Protein AF-A0A8H3IN58-F1 (afdb_monomer_lite)

Structure (mmCIF, N/CA/C/O backbone):
data_AF-A0A8H3IN58-F1
#
_entry.id   AF-A0A8H3IN58-F1
#
loop_
_atom_site.group_PDB
_atom_site.id
_atom_site.type_symbol
_atom_site.label_atom_id
_atom_site.label_alt_id
_atom_site.label_comp_id
_atom_site.label_asym_id
_atom_site.label_entity_id
_atom_site.label_seq_id
_atom_site.pdbx_PDB_ins_code
_atom_site.Cartn_x
_atom_site.Cartn_y
_atom_site.Cartn_z
_atom_site.occupancy
_atom_site.B_iso_or_equiv
_atom_site.auth_seq_id
_atom_site.auth_comp_id
_atom_site.auth_asym_id
_atom_site.auth_atom_id
_atom_site.pdbx_PDB_model_num
ATOM 1 N N . MET A 1 1 ? 6.241 21.709 84.128 1.00 36.97 1 MET A N 1
ATOM 2 C CA . MET A 1 1 ? 7.567 21.737 84.778 1.00 36.97 1 MET A CA 1
ATOM 3 C C . MET A 1 1 ? 8.404 20.654 84.131 1.00 36.97 1 MET A C 1
ATOM 5 O O . MET A 1 1 ? 7.946 19.526 84.189 1.00 36.97 1 MET A O 1
ATOM 9 N N . ASN A 1 2 ? 9.566 21.015 83.573 1.00 35.81 2 ASN A N 1
ATOM 10 C CA . ASN A 1 2 ? 10.681 20.138 83.168 1.00 35.81 2 ASN A CA 1
ATOM 11 C C . ASN A 1 2 ? 10.351 19.069 82.083 1.00 35.81 2 ASN A C 1
ATOM 13 O O . ASN A 1 2 ? 9.230 18.593 81.986 1.00 35.81 2 ASN A O 1
ATOM 17 N N . GLY A 1 3 ? 11.266 18.644 81.210 1.00 35.94 3 GLY A N 1
ATOM 18 C CA . GLY A 1 3 ? 12.623 19.128 80.938 1.00 35.94 3 GLY A CA 1
ATOM 19 C C . GLY A 1 3 ? 13.549 17.992 80.476 1.00 35.94 3 GLY A C 1
ATOM 20 O O . GLY A 1 3 ? 13.546 16.957 81.123 1.00 35.94 3 GLY A O 1
ATOM 21 N N . GLN A 1 4 ? 14.305 18.239 79.395 1.00 37.19 4 GLN A N 1
ATOM 22 C CA . GLN A 1 4 ? 15.734 17.915 79.174 1.00 37.19 4 GLN A CA 1
ATOM 23 C C . GLN A 1 4 ? 16.290 16.502 79.487 1.00 37.19 4 GLN A C 1
ATOM 25 O O . GLN A 1 4 ? 16.078 15.982 80.574 1.00 37.19 4 GLN A O 1
ATOM 30 N N . ASP A 1 5 ? 17.133 15.843 78.675 1.00 40.09 5 ASP A N 1
ATOM 31 C CA . ASP A 1 5 ? 17.664 16.019 77.292 1.00 40.09 5 ASP A CA 1
ATOM 32 C C . ASP A 1 5 ? 17.988 14.562 76.766 1.00 40.09 5 ASP A C 1
ATOM 34 O O . ASP A 1 5 ? 17.310 13.643 77.219 1.00 40.09 5 ASP A O 1
ATOM 38 N N . ASN A 1 6 ? 18.920 14.149 75.877 1.00 37.78 6 ASN A N 1
ATOM 39 C CA . ASN A 1 6 ? 20.042 14.765 75.145 1.00 37.78 6 ASN A CA 1
ATOM 40 C C . ASN A 1 6 ? 20.519 13.895 73.929 1.00 37.78 6 ASN A C 1
ATOM 42 O O . ASN A 1 6 ? 19.819 12.995 73.478 1.00 37.78 6 ASN A O 1
ATOM 46 N N . HIS A 1 7 ? 21.717 14.206 73.417 1.00 38.72 7 HIS A N 1
ATOM 47 C CA . HIS A 1 7 ? 22.513 13.655 72.298 1.00 38.72 7 HIS A CA 1
ATOM 48 C C . HIS A 1 7 ? 23.007 12.179 72.451 1.00 38.72 7 HIS A C 1
ATOM 50 O O . HIS A 1 7 ? 22.770 11.569 73.488 1.00 38.72 7 HIS A O 1
ATOM 56 N N . GLN A 1 8 ? 23.699 11.514 71.493 1.00 36.59 8 GLN A N 1
ATOM 57 C CA . GLN A 1 8 ? 24.685 11.975 70.474 1.00 36.59 8 GLN A CA 1
ATOM 58 C C . GLN A 1 8 ? 24.863 10.999 69.270 1.00 36.59 8 GLN A C 1
ATOM 60 O O . GLN A 1 8 ? 24.472 9.839 69.359 1.00 36.59 8 GLN A O 1
ATOM 65 N N . THR A 1 9 ? 25.599 11.457 68.235 1.00 33.22 9 THR A N 1
ATOM 66 C CA . THR A 1 9 ? 26.255 10.750 67.085 1.00 33.22 9 THR A CA 1
ATOM 67 C C . THR A 1 9 ? 25.448 10.605 65.779 1.00 33.22 9 THR A C 1
ATOM 69 O O . THR A 1 9 ? 24.280 10.242 65.828 1.00 33.22 9 THR A O 1
ATOM 72 N N . THR A 1 10 ? 25.987 10.871 64.571 1.00 37.44 10 THR A N 1
ATOM 73 C CA . THR A 1 10 ? 27.203 11.627 64.139 1.00 37.44 10 THR A CA 1
ATOM 74 C C . THR A 1 10 ? 27.065 12.099 62.673 1.00 37.44 10 THR A C 1
ATOM 76 O O . THR A 1 10 ? 26.426 11.414 61.884 1.00 37.44 10 THR A O 1
ATOM 79 N N . ASP A 1 11 ? 27.693 13.245 62.369 1.00 34.62 11 ASP A N 1
ATOM 80 C CA . ASP A 1 11 ? 28.327 13.786 61.130 1.00 34.62 11 ASP A CA 1
ATOM 81 C C . ASP A 1 11 ? 28.151 13.092 59.744 1.00 34.62 11 ASP A C 1
ATOM 83 O O . ASP A 1 11 ? 28.019 11.881 59.641 1.00 34.62 11 ASP A O 1
ATOM 87 N N . GLY A 1 12 ? 28.240 13.779 58.589 1.00 33.91 12 GLY A N 1
ATOM 88 C CA . GLY A 1 12 ? 28.733 15.142 58.300 1.00 33.91 12 GLY A CA 1
ATOM 89 C C . GLY A 1 12 ? 28.442 15.617 56.844 1.00 33.91 12 GLY A C 1
ATOM 90 O O . GLY A 1 12 ? 27.786 14.889 56.100 1.00 33.91 12 GLY A O 1
ATOM 91 N N . PRO A 1 13 ? 28.835 16.850 56.428 1.00 49.25 13 PRO A N 1
ATOM 92 C CA . PRO A 1 13 ? 27.872 17.711 55.712 1.00 49.25 13 PRO A CA 1
ATOM 93 C C . PRO A 1 13 ? 28.255 18.324 54.337 1.00 49.25 13 PRO A C 1
ATOM 95 O O . PRO A 1 13 ? 29.403 18.353 53.902 1.00 49.25 13 PRO A O 1
ATOM 98 N N . TYR A 1 14 ? 27.224 18.920 53.721 1.00 39.16 14 TYR A N 1
ATOM 99 C CA . TYR A 1 14 ? 27.202 19.876 52.594 1.00 39.16 14 TYR A CA 1
ATOM 100 C C . TYR A 1 14 ? 27.639 21.306 53.000 1.00 39.16 14 TYR A C 1
ATOM 102 O O . TYR A 1 14 ? 27.160 21.786 54.022 1.00 39.16 14 TYR A O 1
ATOM 110 N N . TYR A 1 15 ? 28.359 22.042 52.132 1.00 32.69 15 TYR A N 1
ATOM 111 C CA . TYR A 1 15 ? 28.392 23.529 52.034 1.00 32.69 15 TYR A CA 1
ATOM 112 C C . TYR A 1 15 ? 28.701 23.920 50.556 1.00 32.69 15 TYR A C 1
ATOM 114 O O . TYR A 1 15 ? 29.374 23.145 49.883 1.00 32.69 15 TYR A O 1
ATOM 122 N N . ASN A 1 16 ? 28.164 24.959 49.882 1.00 34.16 16 ASN A N 1
ATOM 123 C CA . ASN A 1 16 ? 27.839 26.378 50.188 1.00 34.16 16 ASN A CA 1
ATOM 124 C C . ASN A 1 16 ? 29.074 27.310 50.298 1.00 34.16 16 ASN A C 1
ATOM 126 O O . ASN A 1 16 ? 30.064 26.895 50.882 1.00 34.16 16 ASN A O 1
ATOM 130 N N . VAL A 1 17 ? 29.086 28.593 49.879 1.00 31.00 17 VAL A N 1
ATOM 131 C CA . VAL A 1 17 ? 28.419 29.367 48.786 1.00 31.00 17 VAL A CA 1
ATOM 132 C C . VAL A 1 17 ? 29.099 30.771 48.712 1.00 31.00 17 VAL A C 1
ATOM 134 O O . VAL A 1 17 ? 29.449 31.273 49.767 1.00 31.00 17 VAL A O 1
ATOM 137 N N . ALA A 1 18 ? 29.261 31.383 47.516 1.00 32.94 18 ALA A N 1
ATOM 138 C CA . ALA A 1 18 ? 29.585 32.811 47.182 1.00 32.94 18 ALA A CA 1
ATOM 139 C C . ALA A 1 18 ? 30.633 33.628 48.023 1.00 32.94 18 ALA A C 1
ATOM 141 O O . ALA A 1 18 ? 30.597 33.662 49.243 1.00 32.94 18 ALA A O 1
ATOM 142 N N . THR A 1 19 ? 31.514 34.479 47.461 1.00 31.03 19 THR A N 1
ATOM 143 C CA . THR A 1 19 ? 31.170 35.822 46.911 1.00 31.03 19 THR A CA 1
ATOM 144 C C . THR A 1 19 ? 32.398 36.571 46.318 1.00 31.03 19 THR A C 1
ATOM 146 O O . THR A 1 19 ? 33.507 36.470 46.827 1.00 31.03 19 THR A O 1
ATOM 149 N N . THR A 1 20 ? 32.152 37.363 45.267 1.00 33.56 20 THR A N 1
ATOM 150 C CA . THR A 1 20 ? 32.905 38.460 44.592 1.00 33.56 20 THR A CA 1
ATOM 151 C C . THR A 1 20 ? 33.990 39.265 45.360 1.00 33.56 20 THR A C 1
ATOM 153 O O . THR A 1 20 ? 33.682 39.792 46.424 1.00 33.56 20 THR A O 1
ATOM 156 N N . SER A 1 21 ? 35.172 39.548 44.750 1.00 30.94 21 SER A N 1
ATOM 157 C CA . SER A 1 21 ? 35.607 40.890 44.223 1.00 30.94 21 SER A CA 1
ATOM 158 C C . SER A 1 21 ? 37.142 41.124 44.031 1.00 30.94 21 SER A C 1
ATOM 160 O O . SER A 1 21 ? 37.953 40.505 44.706 1.00 30.94 21 SER A O 1
ATOM 162 N N . GLN A 1 22 ? 37.491 42.124 43.190 1.00 30.95 22 GLN A N 1
ATOM 163 C CA . GLN A 1 22 ? 38.779 42.869 43.022 1.00 30.95 22 GLN A CA 1
ATOM 164 C C . GLN A 1 22 ? 39.992 42.260 42.246 1.00 30.95 22 GLN A C 1
ATOM 166 O O . GLN A 1 22 ? 40.236 41.060 42.232 1.00 30.95 22 GLN A O 1
ATOM 171 N N . GLN A 1 23 ? 40.755 43.155 41.582 1.00 35.00 23 GLN A N 1
ATOM 172 C CA . GLN A 1 23 ? 42.053 42.970 40.876 1.00 35.00 23 GLN A CA 1
ATOM 173 C C . GLN A 1 23 ? 43.112 43.918 41.501 1.00 35.00 23 GLN A C 1
ATOM 175 O O . GLN A 1 23 ? 42.691 44.881 42.151 1.00 35.00 23 GLN A O 1
ATOM 180 N N . PRO A 1 24 ? 44.445 43.743 41.293 1.00 39.62 24 PRO A N 1
ATOM 181 C CA . PRO A 1 24 ? 45.125 44.506 40.211 1.00 39.62 24 PRO A CA 1
ATOM 182 C C . PRO A 1 24 ? 46.456 43.929 39.628 1.00 39.62 24 PRO A C 1
ATOM 184 O O . PRO A 1 24 ? 47.208 43.254 40.320 1.00 39.62 24 PRO A O 1
ATOM 187 N N . GLY A 1 25 ? 46.826 44.359 38.406 1.00 30.25 25 GLY A N 1
ATOM 188 C CA . GLY A 1 25 ? 48.221 44.421 37.891 1.00 30.25 25 GLY A CA 1
ATOM 189 C C . GLY A 1 25 ? 48.919 43.104 37.465 1.00 30.25 25 GLY A C 1
ATOM 190 O O . GLY A 1 25 ? 48.493 42.019 37.834 1.00 30.25 25 GLY A O 1
ATOM 191 N N . ASP A 1 26 ? 50.006 43.111 36.674 1.00 38.31 26 ASP A N 1
ATOM 192 C CA . ASP A 1 26 ? 50.592 44.199 35.864 1.00 38.31 26 ASP A CA 1
ATOM 193 C C . ASP A 1 26 ? 51.328 43.659 34.592 1.00 38.31 26 ASP A C 1
ATOM 195 O O . ASP A 1 26 ? 51.394 42.455 34.349 1.00 38.31 26 ASP A O 1
ATOM 199 N N . LYS A 1 27 ? 51.823 44.563 33.734 1.00 37.03 27 LYS A N 1
ATOM 200 C CA . LYS A 1 27 ? 52.173 44.380 32.309 1.00 37.03 27 LYS A CA 1
ATOM 201 C C . LYS A 1 27 ? 53.460 43.584 32.025 1.00 37.03 27 LYS A C 1
ATOM 203 O O . LYS A 1 27 ? 54.463 43.710 32.725 1.00 37.03 27 LYS A O 1
ATOM 208 N N . ARG A 1 28 ? 53.529 43.018 30.809 1.00 44.12 28 ARG A N 1
ATOM 209 C CA . ARG A 1 28 ? 54.703 43.177 29.919 1.00 44.12 28 ARG A CA 1
ATOM 210 C C . ARG A 1 28 ? 54.252 43.688 28.543 1.00 44.12 28 ARG A C 1
ATOM 212 O O . ARG A 1 28 ? 53.121 43.449 28.138 1.00 44.12 28 ARG A O 1
ATOM 219 N N . ARG A 1 29 ? 55.119 44.462 27.884 1.00 42.75 29 ARG A N 1
ATOM 220 C CA . ARG A 1 29 ? 54.821 45.375 26.762 1.00 42.75 29 ARG A CA 1
ATOM 221 C C . ARG A 1 29 ? 55.860 45.210 25.651 1.00 42.75 29 ARG A C 1
ATOM 223 O O . ARG A 1 29 ? 57.038 45.066 25.980 1.00 42.75 29 ARG A O 1
ATOM 230 N N . ARG A 1 30 ? 55.436 45.335 24.388 1.00 42.44 30 ARG A N 1
ATOM 231 C CA . ARG A 1 30 ? 56.174 46.001 23.294 1.00 42.44 30 ARG A CA 1
ATOM 232 C C . ARG A 1 30 ? 55.261 46.199 22.080 1.00 42.44 30 ARG A C 1
ATOM 234 O O . ARG A 1 30 ? 54.608 45.257 21.649 1.00 42.44 30 ARG A O 1
ATOM 241 N N . GLU A 1 31 ? 55.223 47.427 21.587 1.00 48.28 31 GLU A N 1
ATOM 242 C CA . GLU A 1 31 ? 54.554 47.860 20.359 1.00 48.28 31 GLU A CA 1
ATOM 243 C C . GLU A 1 31 ? 55.473 47.734 19.131 1.00 48.28 31 GLU A C 1
ATOM 245 O O . GLU A 1 31 ? 56.696 47.717 19.287 1.00 48.28 31 GLU A O 1
ATOM 250 N N . ASP A 1 32 ? 54.876 47.728 17.934 1.00 40.69 32 ASP A N 1
ATOM 251 C CA . ASP A 1 32 ? 55.365 48.486 16.768 1.00 40.69 32 ASP A CA 1
ATOM 252 C C . ASP A 1 32 ? 54.182 48.810 15.821 1.00 40.69 32 ASP A C 1
ATOM 254 O O . ASP A 1 32 ? 53.117 48.193 15.935 1.00 40.69 32 ASP A O 1
ATOM 258 N N . ASP A 1 33 ? 54.340 49.801 14.941 1.00 43.12 33 ASP A N 1
ATOM 259 C CA . ASP A 1 33 ? 53.247 50.491 14.229 1.00 43.12 33 ASP A CA 1
ATOM 260 C C . ASP A 1 33 ? 52.906 49.946 12.819 1.00 43.12 33 ASP A C 1
ATOM 262 O O . ASP A 1 33 ? 53.747 49.403 12.102 1.00 43.12 33 ASP A O 1
ATOM 266 N N . GLY A 1 34 ? 51.654 50.146 12.373 1.00 38.66 34 GLY A N 1
ATOM 267 C CA . GLY A 1 34 ? 51.190 49.781 11.023 1.00 38.66 34 GLY A CA 1
ATOM 268 C C . GLY A 1 34 ? 49.742 50.227 10.721 1.00 38.66 34 GLY A C 1
ATOM 269 O O . GLY A 1 34 ? 48.898 50.179 11.616 1.00 38.66 34 GLY A O 1
ATOM 270 N N . PRO A 1 35 ? 49.421 50.692 9.493 1.00 45.62 35 PRO A N 1
ATOM 271 C CA . PRO A 1 35 ? 48.209 51.480 9.233 1.00 45.62 35 PRO A CA 1
ATOM 272 C C . PRO A 1 35 ? 46.895 50.669 9.143 1.00 45.62 35 PRO A C 1
ATOM 274 O O . PRO A 1 35 ? 46.908 49.484 8.802 1.00 45.62 35 PRO A O 1
ATOM 277 N N . PRO A 1 36 ? 45.734 51.309 9.399 1.00 55.34 36 PRO A N 1
ATOM 278 C CA . PRO A 1 36 ? 44.436 50.637 9.457 1.00 55.34 36 PRO A CA 1
ATOM 279 C C . PRO A 1 36 ? 43.781 50.490 8.076 1.00 55.34 36 PRO A C 1
ATOM 281 O O . PRO A 1 36 ? 43.620 51.480 7.363 1.00 55.34 36 PRO A O 1
ATOM 284 N N . GLU A 1 37 ? 43.273 49.299 7.730 1.00 40.91 37 GLU A N 1
ATOM 285 C CA . GLU A 1 37 ? 42.386 49.179 6.566 1.00 40.91 37 GLU A CA 1
ATOM 286 C C . GLU A 1 37 ? 41.255 48.142 6.685 1.00 40.91 37 GLU A C 1
ATOM 288 O O . GLU A 1 37 ? 41.455 46.946 6.901 1.00 40.91 37 GLU A O 1
ATOM 293 N N . SER A 1 38 ? 40.050 48.613 6.354 1.00 43.72 38 SER A N 1
ATOM 294 C CA . SER A 1 38 ? 38.849 47.848 6.003 1.00 43.72 38 SER A CA 1
ATOM 295 C C . SER A 1 38 ? 38.146 47.060 7.123 1.00 43.72 38 SER A C 1
ATOM 297 O O . SER A 1 38 ? 38.373 45.870 7.341 1.00 43.72 38 SER A O 1
ATOM 299 N N . ASP A 1 39 ? 37.116 47.701 7.684 1.00 51.19 39 ASP A N 1
ATOM 300 C CA . ASP A 1 39 ? 35.936 47.051 8.267 1.00 51.19 39 ASP A CA 1
ATOM 301 C C . ASP A 1 39 ? 35.252 46.140 7.228 1.00 51.19 39 ASP A C 1
ATOM 303 O O . ASP A 1 39 ? 34.262 46.486 6.570 1.00 51.19 39 ASP A O 1
ATOM 307 N N . LYS A 1 40 ? 35.784 44.929 7.051 1.00 48.72 40 LYS A N 1
ATOM 308 C CA . LYS A 1 40 ? 35.188 43.876 6.221 1.00 48.72 40 LYS A CA 1
ATOM 309 C C . LYS A 1 40 ? 34.026 43.233 6.982 1.00 48.72 40 LYS A C 1
ATOM 311 O O . LYS A 1 40 ? 34.074 42.055 7.334 1.00 48.72 40 LYS A O 1
ATOM 316 N N . LYS A 1 41 ? 32.976 44.049 7.200 1.00 48.34 41 LYS A N 1
ATOM 317 C CA . LYS A 1 41 ? 31.647 43.709 7.748 1.00 48.34 41 LYS A CA 1
ATOM 318 C C . LYS A 1 41 ? 31.325 42.249 7.464 1.00 48.34 41 LYS A C 1
ATOM 320 O O . LYS A 1 41 ? 31.256 41.887 6.289 1.00 48.34 41 LYS A O 1
ATOM 325 N N . THR A 1 42 ? 31.126 41.442 8.509 1.00 55.91 42 THR A N 1
ATOM 326 C CA . THR A 1 42 ? 31.005 39.976 8.434 1.00 55.91 42 THR A CA 1
ATOM 327 C C . THR A 1 42 ? 29.951 39.557 7.409 1.00 55.91 42 THR A C 1
ATOM 329 O O . THR A 1 42 ? 28.752 39.497 7.689 1.00 55.91 42 THR A O 1
ATOM 332 N N . LYS A 1 43 ? 30.402 39.315 6.175 1.00 55.28 43 LYS A N 1
ATOM 333 C CA . LYS A 1 43 ? 29.537 39.231 4.997 1.00 55.28 43 LYS A CA 1
ATOM 334 C C . LYS A 1 43 ? 28.896 37.849 4.979 1.00 55.28 43 LYS A C 1
ATOM 336 O O . LYS A 1 43 ? 29.459 36.926 4.397 1.00 55.28 43 LYS A O 1
ATOM 341 N N . ARG A 1 44 ? 27.766 37.738 5.701 1.00 61.00 44 ARG A N 1
ATOM 342 C CA . ARG A 1 44 ? 26.953 36.535 5.975 1.00 61.00 44 ARG A CA 1
ATOM 343 C C . ARG A 1 44 ? 27.224 35.446 4.938 1.00 61.00 44 ARG A C 1
ATOM 345 O O . ARG A 1 44 ? 26.849 35.640 3.783 1.00 61.00 44 ARG A O 1
ATOM 352 N N . ASN A 1 45 ? 27.906 34.367 5.354 1.00 62.75 45 ASN A N 1
ATOM 353 C CA . ASN A 1 45 ? 28.488 33.373 4.443 1.00 62.75 45 ASN A CA 1
ATOM 354 C C . ASN A 1 45 ? 27.555 33.070 3.270 1.00 62.75 45 ASN A C 1
ATOM 356 O O . ASN A 1 45 ? 26.405 32.679 3.484 1.00 62.75 45 ASN A O 1
ATOM 360 N N . ARG A 1 46 ? 28.078 33.257 2.050 1.00 71.19 46 ARG A N 1
ATOM 361 C CA . ARG A 1 46 ? 27.368 33.003 0.792 1.00 71.19 46 ARG A CA 1
ATOM 362 C C . ARG A 1 46 ? 26.662 31.651 0.893 1.00 71.19 46 ARG A C 1
ATOM 364 O O . ARG A 1 46 ? 27.323 30.641 1.127 1.00 71.19 46 ARG A O 1
ATOM 371 N N . TYR A 1 47 ? 25.338 31.647 0.744 1.00 72.56 47 TYR A N 1
ATOM 372 C CA . TYR A 1 47 ? 24.561 30.411 0.762 1.00 72.56 47 TYR A CA 1
ATOM 373 C C . TYR A 1 47 ? 25.081 29.477 -0.333 1.00 72.56 47 TYR A C 1
ATOM 375 O O . TYR A 1 47 ? 25.245 29.884 -1.483 1.00 72.56 47 TYR A O 1
ATOM 383 N N . ILE A 1 48 ? 25.376 28.239 0.053 1.00 77.75 48 ILE A N 1
ATOM 384 C CA . ILE A 1 48 ? 25.879 27.199 -0.842 1.00 77.75 48 ILE A CA 1
ATOM 385 C C . ILE A 1 48 ? 24.701 26.363 -1.340 1.00 77.75 48 ILE A C 1
ATOM 387 O O . ILE A 1 48 ? 23.815 26.013 -0.562 1.00 77.75 48 ILE A O 1
ATOM 391 N N . SER A 1 49 ? 24.683 26.039 -2.630 1.00 78.50 49 SER A N 1
ATOM 392 C CA . SER A 1 49 ? 23.640 25.201 -3.233 1.00 78.50 49 SER A CA 1
ATOM 393 C C . SER A 1 49 ? 23.851 23.706 -2.970 1.00 78.50 49 SER A C 1
ATOM 395 O O . SER A 1 49 ? 22.888 22.944 -2.965 1.00 78.50 49 SER A O 1
ATOM 397 N N . ILE A 1 50 ? 25.099 23.276 -2.747 1.00 86.19 50 ILE A N 1
ATOM 398 C CA . ILE A 1 50 ? 25.485 21.867 -2.598 1.00 86.19 50 ILE A CA 1
ATOM 399 C C . ILE A 1 50 ? 26.475 21.724 -1.432 1.00 86.19 50 ILE A C 1
ATOM 401 O O . ILE A 1 50 ? 27.462 22.451 -1.347 1.00 86.19 50 ILE A O 1
ATOM 405 N N . ALA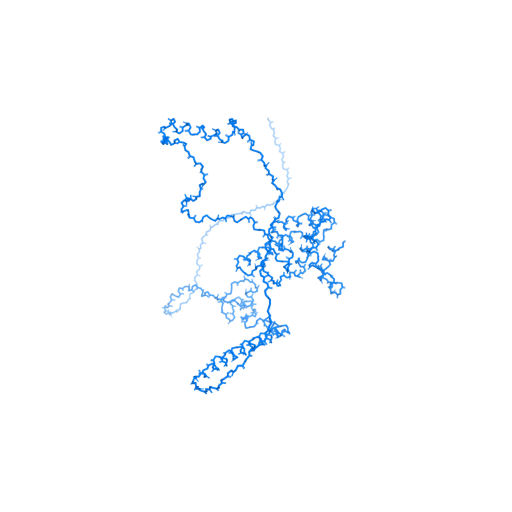 A 1 51 ? 26.217 20.765 -0.540 1.00 91.12 51 ALA A N 1
ATOM 406 C CA . ALA A 1 51 ? 27.139 20.337 0.514 1.00 91.12 51 ALA A CA 1
ATOM 407 C C . ALA A 1 51 ? 27.991 19.143 0.050 1.00 91.12 51 ALA A C 1
ATOM 409 O O . ALA A 1 51 ? 27.509 18.315 -0.726 1.00 91.12 51 ALA A O 1
ATOM 410 N N . CYS A 1 52 ? 29.220 19.010 0.565 1.00 91.50 52 CYS A N 1
ATOM 411 C CA . CYS A 1 52 ? 30.061 17.839 0.296 1.00 91.50 52 CYS A CA 1
ATOM 412 C C . CYS A 1 52 ? 29.415 16.544 0.811 1.00 91.50 52 CYS A C 1
ATOM 414 O O . CYS A 1 52 ? 28.574 16.570 1.717 1.00 91.50 52 CYS A O 1
ATOM 416 N N . ASN A 1 53 ? 29.839 15.408 0.255 1.00 91.56 53 ASN A N 1
ATOM 417 C CA . ASN A 1 53 ? 29.256 14.089 0.488 1.00 91.56 53 ASN A CA 1
ATOM 418 C C . ASN A 1 53 ? 29.128 13.768 1.984 1.00 91.56 53 ASN A C 1
ATOM 420 O O . ASN A 1 53 ? 28.057 13.365 2.431 1.00 91.56 53 ASN A O 1
ATOM 424 N N . GLU A 1 54 ? 30.170 14.018 2.779 1.00 91.50 54 GLU A N 1
ATOM 425 C CA . GLU A 1 54 ? 30.175 13.669 4.204 1.00 91.50 54 GLU A CA 1
ATOM 426 C C . GLU A 1 54 ? 29.345 14.637 5.074 1.00 91.50 54 GLU A C 1
ATOM 428 O O . GLU A 1 54 ? 28.665 14.212 6.012 1.00 91.50 54 GLU A O 1
ATOM 433 N N . CYS A 1 55 ? 29.295 15.932 4.738 1.00 92.00 55 CYS A N 1
ATOM 434 C CA . CYS A 1 55 ? 28.378 16.872 5.398 1.00 92.00 55 CYS A CA 1
ATOM 435 C C . CYS A 1 55 ? 26.910 16.591 5.035 1.00 92.00 55 CYS A C 1
ATOM 437 O O . CYS A 1 55 ? 26.040 16.673 5.905 1.00 92.00 55 CYS A O 1
ATOM 439 N N . LYS A 1 56 ? 26.643 16.197 3.782 1.00 90.75 56 LYS A N 1
ATOM 440 C CA . LYS A 1 56 ? 25.330 15.743 3.305 1.00 90.75 56 LYS A CA 1
ATOM 441 C C . LYS A 1 56 ? 24.904 14.457 4.025 1.00 90.75 56 LYS A C 1
ATOM 443 O O . LYS A 1 56 ? 23.805 14.411 4.571 1.00 90.75 56 LYS A O 1
ATOM 448 N N . ARG A 1 57 ? 25.793 13.457 4.113 1.00 90.50 57 ARG A N 1
ATOM 449 C CA . ARG A 1 57 ? 25.558 12.173 4.801 1.00 90.50 57 ARG A CA 1
ATOM 450 C C . ARG A 1 57 ? 25.244 12.359 6.284 1.00 90.50 57 ARG A C 1
ATOM 452 O O . ARG A 1 57 ? 24.311 11.741 6.785 1.00 90.50 57 ARG A O 1
ATOM 459 N N . ARG A 1 58 ? 25.971 13.245 6.976 1.00 89.56 58 ARG A N 1
ATOM 460 C CA . ARG A 1 58 ? 25.730 13.554 8.399 1.00 89.56 58 ARG A CA 1
ATOM 461 C C . ARG A 1 58 ? 24.677 14.652 8.648 1.00 89.56 58 ARG A C 1
ATOM 463 O O . ARG A 1 58 ? 24.520 15.043 9.797 1.00 89.56 58 ARG A O 1
ATOM 470 N N . LYS A 1 59 ? 23.963 15.143 7.621 1.00 91.00 59 LYS A N 1
ATOM 471 C CA . LYS A 1 59 ? 22.897 16.173 7.708 1.00 91.00 59 LYS A CA 1
ATOM 472 C C . LYS A 1 59 ? 23.296 17.463 8.459 1.00 91.00 59 LYS A C 1
ATOM 474 O O . LYS A 1 59 ? 22.524 17.990 9.254 1.00 91.00 59 LYS A O 1
ATOM 479 N N . ILE A 1 60 ? 24.494 17.996 8.201 1.00 89.50 60 ILE A N 1
ATOM 480 C CA . ILE A 1 60 ? 25.017 19.209 8.867 1.00 89.50 60 ILE A CA 1
ATOM 481 C C . ILE A 1 60 ? 25.413 20.322 7.889 1.00 89.50 60 ILE A C 1
ATOM 483 O O . ILE A 1 60 ? 25.663 20.088 6.706 1.00 89.50 60 ILE A O 1
ATOM 487 N N . LYS A 1 61 ? 25.525 21.554 8.409 1.00 89.56 61 LYS A N 1
ATOM 488 C CA . LYS A 1 61 ? 25.958 22.738 7.653 1.00 89.56 61 LYS A CA 1
ATOM 489 C C . LYS A 1 61 ? 27.379 22.562 7.100 1.00 89.56 61 LYS A C 1
ATOM 491 O O . LYS A 1 61 ? 28.357 22.626 7.840 1.00 89.56 61 LYS A O 1
ATOM 496 N N . CYS A 1 62 ? 27.481 22.410 5.784 1.00 91.81 62 CYS A N 1
ATOM 497 C CA . CYS A 1 62 ? 28.724 22.588 5.039 1.00 91.81 62 CYS A CA 1
ATOM 498 C C . CYS A 1 62 ? 28.978 24.088 4.779 1.00 91.81 62 CYS A C 1
ATOM 500 O O . CYS A 1 62 ? 28.044 24.892 4.809 1.00 91.81 62 CYS A O 1
ATOM 502 N N . ASN A 1 63 ? 30.230 24.471 4.518 1.00 89.62 63 ASN A N 1
ATOM 503 C CA . ASN A 1 63 ? 30.635 25.853 4.233 1.00 89.62 63 ASN A CA 1
ATOM 504 C C . ASN A 1 63 ? 31.107 26.091 2.780 1.00 89.62 63 ASN A C 1
ATOM 506 O O . ASN A 1 63 ? 31.506 27.206 2.462 1.00 89.62 63 ASN A O 1
ATOM 510 N N . GLY A 1 64 ? 31.077 25.075 1.908 1.00 86.38 64 GLY A N 1
ATOM 511 C CA . GLY A 1 64 ? 31.333 25.207 0.462 1.00 86.38 64 GLY A CA 1
ATOM 512 C C . GLY A 1 64 ? 32.797 25.318 0.032 1.00 86.38 64 GLY A C 1
ATOM 513 O O . GLY A 1 64 ? 33.076 25.293 -1.160 1.00 86.38 64 GLY A O 1
ATOM 514 N N . GLN A 1 65 ? 33.734 25.435 0.973 1.00 87.19 65 GLN A N 1
ATOM 515 C CA . GLN A 1 65 ? 35.169 25.349 0.683 1.00 87.19 65 GLN A CA 1
ATOM 516 C C . GLN A 1 65 ? 35.579 23.899 0.392 1.00 87.19 65 GLN A C 1
ATOM 518 O O . GLN A 1 65 ? 34.867 22.965 0.777 1.00 87.19 65 GLN A O 1
ATOM 523 N N . ASN A 1 66 ? 36.728 23.710 -0.261 1.00 85.56 66 ASN A N 1
ATOM 524 C CA . ASN A 1 66 ? 37.296 22.392 -0.524 1.00 85.56 66 ASN A CA 1
ATOM 525 C C . ASN A 1 66 ? 38.783 22.344 -0.102 1.00 85.56 66 ASN A C 1
ATOM 527 O O . ASN A 1 66 ? 39.588 23.017 -0.743 1.00 85.56 66 ASN A O 1
ATOM 531 N N . PRO A 1 67 ? 39.156 21.593 0.956 1.00 89.56 67 PRO A N 1
ATOM 532 C CA . PRO A 1 67 ? 38.264 20.882 1.872 1.00 89.56 67 PRO A CA 1
ATOM 533 C C . PRO A 1 67 ? 37.331 21.838 2.636 1.00 89.56 67 PRO A C 1
ATOM 535 O O . PRO A 1 67 ? 37.649 22.997 2.897 1.00 89.56 67 PRO A O 1
ATOM 538 N N . CYS A 1 68 ? 36.149 21.347 2.998 1.00 92.81 68 CYS A N 1
ATOM 539 C CA . CYS A 1 68 ? 35.198 22.073 3.836 1.00 92.81 68 CYS A CA 1
ATOM 540 C C . CYS A 1 68 ? 35.752 22.154 5.268 1.00 92.81 68 CYS A C 1
ATOM 542 O O . CYS A 1 68 ? 36.375 21.206 5.739 1.00 92.81 68 CYS A O 1
ATOM 544 N N . GLN A 1 69 ? 35.496 23.253 5.983 1.00 90.19 69 GLN A N 1
ATOM 545 C CA . GLN A 1 69 ? 36.132 23.567 7.272 1.00 90.19 69 GLN A CA 1
ATOM 546 C C . GLN A 1 69 ? 35.997 22.437 8.307 1.00 90.19 69 GLN A C 1
ATOM 548 O O . GLN A 1 69 ? 36.950 22.130 9.013 1.00 90.19 69 GLN A O 1
ATOM 553 N N . ARG A 1 70 ? 34.845 21.753 8.369 1.00 91.62 70 ARG A N 1
ATOM 554 C CA . ARG A 1 70 ? 34.686 20.583 9.248 1.00 91.62 70 ARG A CA 1
ATOM 555 C C . ARG A 1 70 ? 35.487 19.375 8.764 1.00 91.62 70 ARG A C 1
ATOM 557 O O . ARG A 1 70 ? 36.072 18.687 9.587 1.00 91.62 70 ARG A O 1
ATOM 564 N N . CYS A 1 71 ? 35.486 19.094 7.463 1.00 92.81 71 CYS A N 1
ATOM 565 C CA . CYS A 1 71 ? 36.240 17.971 6.911 1.00 92.81 71 CYS A CA 1
ATOM 566 C C . CYS A 1 71 ? 37.750 18.184 7.084 1.00 92.81 71 CYS A C 1
ATOM 568 O O . CYS A 1 71 ? 38.426 17.253 7.494 1.00 92.81 71 CYS A O 1
ATOM 570 N N . GLY A 1 72 ? 38.250 19.412 6.901 1.00 92.75 72 GLY A N 1
ATOM 571 C CA . GLY A 1 72 ? 39.625 19.783 7.243 1.00 92.75 72 GLY A CA 1
ATOM 572 C C . GLY A 1 72 ? 39.933 19.576 8.730 1.00 92.75 72 GLY A C 1
ATOM 573 O O . GLY A 1 72 ? 40.847 18.833 9.062 1.00 92.75 72 GLY A O 1
ATOM 574 N N . ASN A 1 73 ? 39.124 20.148 9.631 1.00 91.62 73 ASN A N 1
ATOM 575 C CA . ASN A 1 73 ? 39.346 20.041 11.081 1.00 91.62 73 ASN A CA 1
ATOM 576 C C . ASN A 1 73 ? 39.254 18.606 11.640 1.00 91.62 73 ASN A C 1
ATOM 578 O O . ASN A 1 73 ? 39.795 18.348 12.710 1.00 91.62 73 ASN A O 1
ATOM 582 N N . LEU A 1 74 ? 38.531 17.697 10.976 1.00 90.56 74 LEU A N 1
ATOM 583 C CA . LEU A 1 74 ? 38.394 16.287 11.376 1.00 90.56 74 LEU A CA 1
ATOM 584 C C . LEU A 1 74 ? 39.232 15.336 10.493 1.00 90.56 74 LEU A C 1
ATOM 586 O O . LEU A 1 74 ? 39.077 14.122 10.609 1.00 90.56 74 LEU A O 1
ATOM 590 N N . SER A 1 75 ? 40.076 15.863 9.597 1.00 88.31 75 SER A N 1
ATOM 591 C CA . SER A 1 75 ? 40.873 15.092 8.625 1.00 88.31 75 SER A CA 1
ATOM 592 C C . SER A 1 75 ? 40.054 14.087 7.790 1.00 88.31 75 SER A C 1
ATOM 594 O O . SER A 1 75 ? 40.521 12.996 7.469 1.00 88.31 75 SER A O 1
ATOM 596 N N . LEU A 1 76 ? 38.812 14.445 7.448 1.00 88.94 76 LEU A N 1
ATOM 597 C CA . LEU A 1 76 ? 37.885 13.620 6.667 1.00 88.94 76 LEU A CA 1
ATOM 598 C C . LEU A 1 76 ? 37.967 13.945 5.174 1.00 88.94 76 LEU A C 1
ATOM 600 O O . LEU A 1 76 ? 38.076 15.108 4.780 1.00 88.94 76 LEU A O 1
ATOM 604 N N . GLU A 1 77 ? 37.800 12.919 4.343 1.00 89.50 77 GLU A N 1
ATOM 605 C CA . GLU A 1 77 ? 37.770 13.050 2.888 1.00 89.50 77 GLU A CA 1
ATOM 606 C C . GLU A 1 77 ? 36.631 13.985 2.435 1.00 89.50 77 GLU A C 1
ATOM 608 O O . GLU A 1 77 ? 35.443 13.736 2.663 1.00 89.50 77 GLU A O 1
ATOM 613 N N . CYS A 1 78 ? 36.991 15.107 1.807 1.00 90.69 78 CYS A N 1
ATOM 614 C CA . CYS A 1 78 ? 36.042 16.144 1.417 1.00 90.69 78 CYS A CA 1
ATOM 615 C C . CYS A 1 78 ? 35.742 16.106 -0.084 1.00 90.69 78 CYS A C 1
ATOM 617 O O . CYS A 1 78 ? 36.176 16.974 -0.836 1.00 90.69 78 CYS A O 1
ATOM 619 N N . VAL A 1 79 ? 34.961 15.122 -0.524 1.00 89.25 79 VAL A N 1
ATOM 620 C CA . VAL A 1 79 ? 34.491 15.064 -1.916 1.00 89.25 79 VAL A CA 1
ATOM 621 C C . VAL A 1 79 ? 33.126 15.741 -2.051 1.00 89.25 79 VAL A C 1
ATOM 623 O O . VAL A 1 79 ? 32.192 15.448 -1.303 1.00 89.25 79 VAL A O 1
ATOM 626 N N . TYR A 1 80 ? 32.992 16.626 -3.036 1.00 86.25 80 TYR A N 1
ATOM 627 C CA . TYR A 1 80 ? 31.707 17.023 -3.617 1.00 86.25 80 TYR A CA 1
ATOM 628 C C . TYR A 1 80 ? 31.563 16.203 -4.904 1.00 86.25 80 TYR A C 1
ATOM 630 O O . TYR A 1 80 ? 32.348 16.402 -5.826 1.00 86.25 80 TYR A O 1
ATOM 638 N N . ALA A 1 81 ? 30.655 15.224 -4.939 1.00 71.81 81 ALA A N 1
ATOM 639 C CA . ALA A 1 81 ? 30.659 14.193 -5.984 1.00 71.81 81 ALA A CA 1
ATOM 640 C C . ALA A 1 81 ? 30.473 14.738 -7.418 1.00 71.81 81 ALA A C 1
ATOM 642 O O . ALA A 1 81 ? 29.392 15.245 -7.728 1.00 71.81 81 ALA A O 1
ATOM 643 N N . PRO A 1 82 ? 31.413 14.479 -8.347 1.00 57.09 82 PRO A N 1
ATOM 644 C CA . PRO A 1 82 ? 31.024 13.886 -9.617 1.00 57.09 82 PRO A CA 1
ATOM 645 C C . PRO A 1 82 ? 30.542 12.446 -9.361 1.00 57.09 82 PRO A C 1
ATOM 647 O O . PRO A 1 82 ? 31.115 11.738 -8.539 1.00 57.09 82 PRO A O 1
ATOM 650 N N . ASN A 1 83 ? 29.513 12.013 -10.090 1.00 53.31 83 ASN A N 1
ATOM 651 C CA . ASN A 1 83 ? 29.027 10.627 -10.179 1.00 53.31 83 ASN A CA 1
ATOM 652 C C . ASN A 1 83 ? 28.578 9.965 -8.856 1.00 53.31 83 ASN A C 1
ATOM 654 O O . ASN A 1 83 ? 29.372 9.456 -8.068 1.00 53.31 83 ASN A O 1
ATOM 658 N N . CYS A 1 84 ? 27.260 9.825 -8.669 1.00 47.47 84 CYS A N 1
ATOM 659 C CA . CYS A 1 84 ? 26.751 8.768 -7.794 1.00 47.47 84 CYS A CA 1
ATOM 660 C C . CYS A 1 84 ? 27.000 7.412 -8.467 1.00 47.47 84 CYS A C 1
ATOM 662 O O . CYS A 1 84 ? 26.582 7.222 -9.609 1.00 47.47 84 CYS A O 1
ATOM 664 N N . ALA A 1 85 ? 27.576 6.438 -7.757 1.00 53.50 85 ALA A N 1
ATOM 665 C CA . ALA A 1 85 ? 27.681 5.063 -8.266 1.00 53.50 85 ALA A CA 1
ATOM 666 C C . ALA A 1 85 ? 26.304 4.477 -8.662 1.00 53.50 85 ALA A C 1
ATOM 668 O O . ALA A 1 85 ? 26.207 3.670 -9.584 1.00 53.50 85 ALA A O 1
ATOM 669 N N . CYS A 1 86 ? 25.227 4.972 -8.038 1.00 49.75 86 CYS A N 1
ATOM 670 C CA . CYS A 1 86 ? 23.845 4.627 -8.358 1.00 49.75 86 CYS A CA 1
ATOM 671 C C . CYS A 1 86 ? 23.397 4.988 -9.789 1.00 49.75 86 CYS A C 1
ATOM 673 O O . CYS A 1 86 ? 22.551 4.293 -10.340 1.00 49.75 86 CYS A O 1
ATOM 675 N N . SER A 1 87 ? 23.944 6.041 -10.412 1.00 51.09 87 SER A N 1
ATOM 676 C CA . SER A 1 87 ? 23.497 6.498 -11.742 1.00 51.09 87 SER A CA 1
ATOM 677 C C . SER A 1 87 ? 24.283 5.906 -12.916 1.00 51.09 87 SER A C 1
ATOM 679 O O . SER A 1 87 ? 23.840 6.038 -14.053 1.00 51.09 87 SER A O 1
ATOM 681 N N . ALA A 1 88 ? 25.432 5.271 -12.659 1.00 55.06 88 ALA A N 1
ATOM 682 C CA . ALA A 1 88 ? 26.161 4.505 -13.672 1.00 55.06 88 ALA A CA 1
ATOM 683 C C . ALA A 1 88 ? 25.553 3.100 -13.812 1.00 55.06 88 ALA A C 1
ATOM 685 O O . ALA A 1 88 ? 25.073 2.745 -14.883 1.00 55.06 88 ALA A O 1
ATOM 686 N N . ALA A 1 89 ? 25.438 2.366 -12.698 1.00 56.50 89 ALA A N 1
ATOM 687 C CA . ALA A 1 89 ? 24.858 1.020 -12.673 1.00 56.50 89 ALA A CA 1
ATOM 688 C C . ALA A 1 89 ? 23.422 0.958 -13.237 1.00 56.50 89 ALA A C 1
ATOM 690 O O . ALA A 1 89 ? 23.057 -0.023 -13.875 1.00 56.50 89 ALA A O 1
ATOM 691 N N . PHE A 1 90 ? 22.624 2.019 -13.064 1.00 57.69 90 PHE A N 1
ATOM 692 C CA . PHE A 1 90 ? 21.285 2.110 -13.655 1.00 57.69 90 PHE A CA 1
ATOM 693 C C . PHE A 1 90 ? 21.292 2.273 -15.187 1.00 57.69 90 PHE A C 1
ATOM 695 O O . PHE A 1 90 ? 20.359 1.830 -15.842 1.00 57.69 90 PHE A O 1
ATOM 702 N N . LYS A 1 91 ? 22.329 2.888 -15.776 1.00 61.38 91 LYS A N 1
ATOM 703 C CA . LYS A 1 91 ? 22.449 3.046 -17.238 1.00 61.38 91 LYS A CA 1
ATOM 704 C C . LYS A 1 91 ? 23.033 1.819 -17.934 1.00 61.38 91 LYS A C 1
ATOM 706 O O . LYS A 1 91 ? 22.734 1.587 -19.101 1.00 61.38 91 LYS A O 1
ATOM 711 N N . ASP A 1 92 ? 23.854 1.047 -17.229 1.00 62.06 92 ASP A N 1
ATOM 712 C CA . ASP A 1 92 ? 24.420 -0.202 -17.742 1.00 62.06 92 ASP A CA 1
ATOM 713 C C . ASP A 1 92 ? 23.513 -1.426 -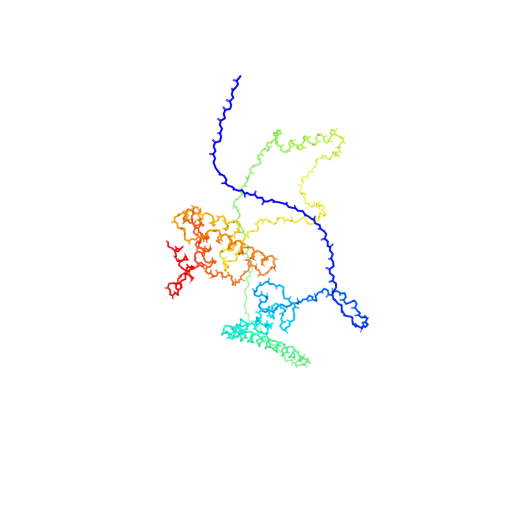17.537 1.00 62.06 92 ASP A C 1
ATOM 715 O O . ASP A 1 92 ? 23.835 -2.506 -18.032 1.00 62.06 92 ASP A O 1
ATOM 719 N N . SER A 1 93 ? 22.360 -1.258 -16.879 1.00 78.19 93 SER A N 1
ATOM 720 C CA . SER A 1 93 ? 21.342 -2.305 -16.749 1.00 78.19 93 SER A CA 1
ATOM 721 C C . SER A 1 93 ? 20.843 -2.767 -18.136 1.00 78.19 93 SER A C 1
ATOM 723 O O . SER A 1 93 ? 20.616 -1.933 -19.024 1.00 78.19 93 SER A O 1
ATOM 725 N N . PRO A 1 94 ? 20.657 -4.084 -18.360 1.00 75.31 94 PRO A N 1
ATOM 726 C CA . PRO A 1 94 ? 20.147 -4.594 -19.633 1.00 75.31 94 PRO A CA 1
ATOM 727 C C . PRO A 1 94 ? 18.707 -4.131 -19.904 1.00 75.31 94 PRO A C 1
ATOM 729 O O . PRO A 1 94 ? 18.337 -3.933 -21.059 1.00 75.31 94 PRO A O 1
ATOM 732 N N . GLU A 1 95 ? 17.918 -3.873 -18.858 1.00 78.19 95 GLU A N 1
ATOM 733 C CA . GLU A 1 95 ? 16.573 -3.302 -18.952 1.00 78.19 95 GLU A CA 1
ATOM 734 C C . GLU A 1 95 ? 16.614 -1.850 -19.455 1.00 78.19 95 GLU A C 1
ATOM 736 O O . GLU A 1 95 ? 15.824 -1.479 -20.322 1.00 78.19 95 GLU A O 1
ATOM 741 N N . TYR A 1 96 ? 17.556 -1.030 -18.968 1.00 85.50 96 TYR A N 1
ATOM 742 C CA . TYR A 1 96 ? 17.737 0.345 -19.448 1.00 85.50 96 TYR A CA 1
ATOM 743 C C . TYR A 1 96 ? 18.194 0.380 -20.912 1.00 85.50 96 TYR A C 1
ATOM 745 O O . TYR A 1 96 ? 17.698 1.193 -21.692 1.00 85.50 96 TYR A O 1
ATOM 753 N N . ARG A 1 97 ? 19.088 -0.539 -21.306 1.00 87.38 97 ARG A N 1
ATOM 754 C CA . ARG A 1 97 ? 19.518 -0.712 -22.704 1.00 87.38 97 ARG A CA 1
ATOM 755 C C . ARG A 1 97 ? 18.334 -1.094 -23.597 1.00 87.38 97 ARG A C 1
ATOM 757 O O . ARG A 1 97 ? 18.009 -0.337 -24.505 1.00 87.38 97 ARG A O 1
ATOM 764 N N . SER A 1 98 ? 17.597 -2.152 -23.249 1.00 88.50 98 SER A N 1
ATOM 765 C CA . SER A 1 98 ? 16.393 -2.576 -23.979 1.00 88.50 98 SER A CA 1
ATOM 766 C C . SER A 1 98 ? 15.328 -1.474 -24.084 1.00 88.50 98 SER A C 1
ATOM 768 O O . SER A 1 98 ? 14.677 -1.349 -25.122 1.00 88.50 98 SER A O 1
ATOM 770 N N . MET A 1 99 ? 15.155 -0.656 -23.041 1.00 88.19 99 MET A N 1
ATOM 771 C CA . MET A 1 99 ? 14.241 0.490 -23.057 1.00 88.19 99 MET A CA 1
ATOM 772 C C . MET A 1 99 ? 14.734 1.601 -23.995 1.00 88.19 99 MET A C 1
ATOM 774 O O . MET A 1 99 ? 13.936 2.171 -24.736 1.00 88.19 99 MET A O 1
ATOM 778 N N . SER A 1 100 ? 16.039 1.885 -24.001 1.00 91.69 100 SER A N 1
ATOM 779 C CA . SER A 1 100 ? 16.661 2.844 -24.919 1.00 91.69 100 SER A CA 1
ATOM 780 C C . SER A 1 100 ? 16.538 2.396 -26.379 1.00 91.69 100 SER A C 1
ATOM 782 O O . SER A 1 100 ? 16.157 3.202 -27.223 1.00 91.69 100 SER A O 1
ATOM 784 N N . ASP A 1 101 ? 16.778 1.115 -26.670 1.00 91.12 101 ASP A N 1
ATOM 785 C CA . ASP A 1 101 ? 16.647 0.535 -28.014 1.00 91.12 101 ASP A CA 1
ATOM 786 C C . ASP A 1 101 ? 15.188 0.576 -28.509 1.00 91.12 101 ASP A C 1
ATOM 788 O O . ASP A 1 101 ? 14.916 0.886 -29.671 1.00 91.12 101 ASP A O 1
ATOM 792 N N . HIS A 1 102 ? 14.221 0.338 -27.615 1.00 90.81 102 HIS A N 1
ATOM 793 C CA . HIS A 1 102 ? 12.798 0.466 -27.933 1.00 90.81 102 HIS A CA 1
ATOM 794 C C . HIS A 1 102 ? 12.392 1.925 -28.205 1.00 90.81 102 HIS A C 1
ATOM 796 O O . HIS A 1 102 ? 11.675 2.195 -29.168 1.00 90.81 102 HIS A O 1
ATOM 802 N N . ILE A 1 103 ? 12.896 2.881 -27.416 1.00 93.19 103 ILE A N 1
ATOM 803 C CA . ILE A 1 103 ? 12.699 4.320 -27.656 1.00 93.19 103 ILE A CA 1
ATOM 804 C C . ILE A 1 103 ? 13.321 4.739 -28.999 1.00 93.19 103 ILE A C 1
ATOM 806 O O . ILE A 1 103 ? 12.695 5.501 -29.736 1.00 93.19 103 ILE A O 1
ATOM 810 N N . GLN A 1 104 ? 14.499 4.214 -29.349 1.00 94.31 104 GLN A N 1
ATOM 811 C CA . GLN A 1 104 ? 15.158 4.462 -30.634 1.00 94.31 104 GLN A CA 1
ATOM 812 C C . GLN A 1 104 ? 14.298 3.950 -31.803 1.00 94.31 104 GLN A C 1
ATOM 814 O O . GLN A 1 104 ? 13.972 4.712 -32.710 1.00 94.31 104 GLN A O 1
ATOM 819 N N . SER A 1 105 ? 13.816 2.704 -31.720 1.00 93.75 105 SER A N 1
ATOM 820 C CA . SER A 1 105 ? 12.912 2.107 -32.716 1.00 93.75 105 SER A CA 1
ATOM 821 C C . SER A 1 105 ? 11.600 2.887 -32.884 1.00 93.75 105 SER A C 1
ATOM 823 O O . SER A 1 105 ? 11.111 3.042 -34.004 1.00 93.75 105 SER A O 1
ATOM 825 N N . LEU A 1 106 ? 11.026 3.416 -31.797 1.00 90.62 106 LEU A N 1
ATOM 826 C CA . LEU A 1 106 ? 9.825 4.255 -31.859 1.00 90.62 106 LEU A CA 1
ATOM 827 C C . LEU A 1 106 ? 10.099 5.619 -32.512 1.00 90.62 106 LEU A C 1
ATOM 829 O O . LEU A 1 106 ? 9.267 6.097 -33.284 1.00 90.62 106 LEU A O 1
ATOM 833 N N . GLN A 1 107 ? 11.262 6.229 -32.262 1.00 92.88 107 GLN A N 1
ATOM 834 C CA . GLN A 1 107 ? 11.683 7.448 -32.964 1.00 92.88 107 GLN A CA 1
ATOM 835 C C . GLN A 1 107 ? 11.847 7.188 -34.467 1.00 92.88 107 GLN A C 1
ATOM 837 O O . GLN A 1 107 ? 11.346 7.966 -35.276 1.00 92.88 107 GLN A O 1
ATOM 842 N N . ASP A 1 108 ? 12.451 6.064 -34.854 1.00 92.31 108 ASP A N 1
ATOM 843 C CA . ASP A 1 108 ? 12.620 5.701 -36.263 1.00 92.31 108 ASP A CA 1
ATOM 844 C C . ASP A 1 108 ? 11.285 5.387 -36.955 1.00 92.31 108 ASP A C 1
ATOM 846 O O . ASP A 1 108 ? 11.077 5.799 -38.097 1.00 92.31 108 ASP A O 1
ATOM 850 N N . GLN A 1 109 ? 10.331 4.745 -36.273 1.00 91.00 109 GLN A N 1
ATOM 851 C CA . GLN A 1 109 ? 8.966 4.565 -36.789 1.00 91.00 109 GLN A CA 1
ATOM 852 C C . GLN A 1 109 ? 8.264 5.911 -37.031 1.00 91.00 109 GLN A C 1
ATOM 854 O O . GLN A 1 109 ? 7.657 6.110 -38.085 1.00 91.00 109 GLN A O 1
ATOM 859 N N . VAL A 1 110 ? 8.395 6.863 -36.102 1.00 93.88 110 VAL A N 1
ATOM 860 C CA . VAL A 1 110 ? 7.857 8.226 -36.251 1.00 93.88 110 VAL A CA 1
ATOM 861 C C . VAL A 1 110 ? 8.536 8.973 -37.407 1.00 93.88 110 VAL A C 1
ATOM 863 O O . VAL A 1 110 ? 7.845 9.582 -38.223 1.00 93.88 110 VAL A O 1
ATOM 866 N N . ASN A 1 111 ? 9.861 8.877 -37.544 1.00 91.50 111 ASN A N 1
ATOM 867 C CA . ASN A 1 111 ? 10.611 9.480 -38.651 1.00 91.50 111 ASN A CA 1
ATOM 868 C C . ASN A 1 111 ? 10.177 8.914 -40.016 1.00 91.50 111 ASN A C 1
ATOM 870 O O . ASN A 1 111 ? 9.960 9.675 -40.960 1.00 91.50 111 ASN A O 1
ATOM 874 N N . ASN A 1 112 ? 9.977 7.595 -40.117 1.00 91.50 112 ASN A N 1
ATOM 875 C CA . ASN A 1 112 ? 9.466 6.950 -41.330 1.00 91.50 112 ASN A CA 1
ATOM 876 C C . ASN A 1 112 ? 8.024 7.379 -41.655 1.00 91.50 112 ASN A C 1
ATOM 878 O O . ASN A 1 112 ? 7.698 7.603 -42.821 1.00 91.50 112 ASN A O 1
ATOM 882 N N . LEU A 1 113 ? 7.155 7.543 -40.652 1.00 90.06 113 LEU A N 1
ATOM 883 C CA . LEU A 1 113 ? 5.803 8.075 -40.859 1.00 90.06 113 LEU A CA 1
ATOM 884 C C . LEU A 1 113 ? 5.833 9.517 -41.386 1.00 90.06 113 LEU A C 1
ATOM 886 O O . LEU A 1 113 ? 5.135 9.815 -42.355 1.00 90.06 113 LEU A O 1
ATOM 890 N N . TYR A 1 114 ? 6.679 10.391 -40.829 1.00 90.81 114 TYR A N 1
ATOM 891 C CA . TYR A 1 114 ? 6.860 11.749 -41.354 1.00 90.81 114 TYR A CA 1
ATOM 892 C C . TYR A 1 114 ? 7.401 11.759 -42.791 1.00 90.81 114 TYR A C 1
ATOM 894 O O . TYR A 1 114 ? 6.870 12.492 -43.623 1.00 90.81 114 TYR A O 1
ATOM 902 N N . ALA A 1 115 ? 8.387 10.917 -43.116 1.00 87.81 115 ALA A N 1
ATOM 903 C CA . ALA A 1 115 ? 8.921 10.805 -44.476 1.00 87.81 115 ALA A CA 1
ATOM 904 C C . ALA A 1 115 ? 7.861 10.335 -45.492 1.00 87.81 115 ALA A C 1
ATOM 906 O O . ALA A 1 115 ? 7.765 10.886 -46.589 1.00 87.81 115 ALA A O 1
ATOM 907 N N . ASN A 1 116 ? 7.014 9.370 -45.117 1.00 86.75 116 ASN A N 1
ATOM 908 C CA . ASN A 1 116 ? 5.916 8.897 -45.965 1.00 86.75 116 ASN A CA 1
ATOM 909 C C . ASN A 1 116 ? 4.818 9.960 -46.157 1.00 86.75 116 ASN A C 1
ATOM 911 O O . ASN A 1 116 ? 4.304 10.116 -47.264 1.00 86.75 116 ASN A O 1
ATOM 915 N N . LEU A 1 117 ? 4.482 10.730 -45.116 1.00 85.56 117 LEU A N 1
ATOM 916 C CA . LEU A 1 117 ? 3.544 11.856 -45.219 1.00 85.56 117 LEU A CA 1
ATOM 917 C C . LEU A 1 117 ? 4.094 12.988 -46.103 1.00 85.56 117 LEU A C 1
ATOM 919 O O . LEU A 1 117 ? 3.349 13.574 -46.887 1.00 85.56 117 LEU A O 1
ATOM 923 N N . GLU A 1 118 ? 5.396 13.267 -46.023 1.00 86.31 118 GLU A N 1
ATOM 924 C CA . GLU A 1 118 ? 6.085 14.231 -46.887 1.00 86.31 118 GLU A CA 1
ATOM 925 C C . GLU A 1 118 ? 6.086 13.771 -48.357 1.00 86.31 118 GLU A C 1
ATOM 927 O O . GLU A 1 118 ? 5.775 14.554 -49.256 1.00 86.31 118 GLU A O 1
ATOM 932 N N . ALA A 1 119 ? 6.351 12.486 -48.614 1.00 80.81 119 ALA A N 1
ATOM 933 C CA . ALA A 1 119 ? 6.277 11.904 -49.955 1.00 80.81 119 ALA A CA 1
ATOM 934 C C . ALA A 1 119 ? 4.855 11.977 -50.543 1.00 80.81 119 ALA A C 1
ATOM 936 O O . ALA A 1 119 ? 4.684 12.393 -51.689 1.00 80.81 119 ALA A O 1
ATOM 937 N N . LEU A 1 120 ? 3.828 11.649 -49.749 1.00 78.19 120 LEU A N 1
ATOM 938 C CA . LEU A 1 120 ? 2.421 11.767 -50.150 1.00 78.19 120 LEU A CA 1
ATOM 939 C C . LEU A 1 120 ? 2.032 13.218 -50.466 1.00 78.19 120 LEU A C 1
ATOM 941 O O . LEU A 1 120 ? 1.401 13.465 -51.493 1.00 78.19 120 LEU A O 1
ATOM 945 N N . ARG A 1 121 ? 2.453 14.184 -49.635 1.00 76.38 121 ARG A N 1
ATOM 946 C CA . ARG A 1 121 ? 2.179 15.615 -49.850 1.00 76.38 121 ARG A CA 1
ATOM 947 C C . ARG A 1 121 ? 2.782 16.125 -51.159 1.00 76.38 121 ARG A C 1
ATOM 949 O O . ARG A 1 121 ? 2.112 16.837 -51.901 1.00 76.38 121 ARG A O 1
ATOM 956 N N . ASN A 1 122 ? 4.023 15.744 -51.458 1.00 73.81 122 ASN A N 1
ATOM 957 C CA . ASN A 1 122 ? 4.705 16.175 -52.680 1.00 73.81 122 ASN A CA 1
ATOM 958 C C . ASN A 1 122 ? 4.226 15.412 -53.934 1.00 73.81 122 ASN A C 1
ATOM 960 O O . ASN A 1 122 ? 4.310 15.939 -55.042 1.00 73.81 122 ASN A O 1
ATOM 964 N N . GLY A 1 123 ? 3.654 14.213 -53.773 1.00 61.97 123 GLY A N 1
ATOM 965 C CA . GLY A 1 123 ? 3.080 13.420 -54.865 1.00 61.97 123 GLY A CA 1
ATOM 966 C C . GLY A 1 123 ? 1.776 13.970 -55.465 1.00 61.97 123 GLY A C 1
ATOM 967 O O . GLY A 1 123 ? 1.446 13.632 -56.599 1.00 61.97 123 GLY A O 1
ATOM 968 N N . GLN A 1 124 ? 1.041 14.842 -54.764 1.00 54.97 124 GLN A N 1
ATOM 969 C CA . GLN A 1 124 ? -0.245 15.383 -55.247 1.00 54.97 124 GLN A CA 1
ATOM 970 C C . GLN A 1 124 ? -0.120 16.584 -56.213 1.00 54.97 124 GLN A C 1
ATOM 972 O O . GLN A 1 124 ? -1.132 17.156 -56.611 1.00 54.97 124 GLN A O 1
ATOM 977 N N . GLY A 1 125 ? 1.096 16.979 -56.610 1.00 52.47 125 GLY A N 1
ATOM 978 C CA . GLY A 1 125 ? 1.344 18.226 -57.348 1.00 52.47 125 GLY A CA 1
ATOM 979 C C . GLY A 1 125 ? 0.974 18.261 -58.841 1.00 52.47 125 GLY A C 1
ATOM 980 O O . GLY A 1 125 ? 1.013 19.342 -59.422 1.00 52.47 125 GLY A O 1
ATOM 981 N N . TYR A 1 126 ? 0.642 17.130 -59.483 1.00 49.59 126 TYR A N 1
ATOM 982 C CA . TYR A 1 126 ? 0.505 17.049 -60.950 1.00 49.59 126 TYR A CA 1
ATOM 983 C C . TYR A 1 126 ? -0.661 16.170 -61.441 1.00 49.59 126 TYR A C 1
ATOM 985 O O . TYR A 1 126 ? -0.453 15.061 -61.926 1.00 49.59 126 TYR A O 1
ATOM 993 N N . ILE A 1 127 ? -1.887 16.707 -61.433 1.00 46.25 127 ILE A N 1
ATOM 994 C CA . ILE A 1 127 ? -2.916 16.338 -62.425 1.00 46.25 127 ILE A CA 1
ATOM 995 C C . ILE A 1 127 ? -3.576 17.620 -62.943 1.00 46.25 127 ILE A C 1
ATOM 997 O O . ILE A 1 127 ? -4.287 18.308 -62.216 1.00 46.25 127 ILE A O 1
ATOM 1001 N N . SER A 1 128 ? -3.350 17.934 -64.219 1.00 40.84 128 SER A N 1
ATOM 1002 C CA . SER A 1 128 ? -4.064 18.978 -64.961 1.00 40.84 128 SER A CA 1
ATOM 1003 C C . SER A 1 128 ? -4.608 18.410 -66.276 1.00 40.84 128 SER A C 1
ATOM 1005 O O . SER A 1 128 ? -3.990 17.561 -66.908 1.00 40.84 128 SER A O 1
ATOM 1007 N N . GLN A 1 129 ? -5.812 18.869 -66.611 1.00 35.78 129 GLN A N 1
ATOM 1008 C CA . GLN A 1 129 ? -6.701 18.523 -67.734 1.00 35.78 129 GLN A CA 1
ATOM 1009 C C . GLN A 1 129 ? -6.106 18.799 -69.143 1.00 35.78 129 GLN A C 1
ATOM 1011 O O . GLN A 1 129 ? -5.085 19.479 -69.220 1.00 35.78 129 GLN A O 1
ATOM 1016 N N . PRO A 1 130 ? -6.831 18.540 -70.264 1.00 60.78 130 PRO A N 1
ATOM 1017 C CA . PRO A 1 130 ? -7.718 17.413 -70.651 1.00 60.78 130 PRO A CA 1
ATOM 1018 C C . PRO A 1 130 ? -7.435 16.924 -72.110 1.00 60.78 130 PRO A C 1
ATOM 1020 O O . PRO A 1 130 ? -6.482 17.391 -72.722 1.00 60.78 130 PRO A O 1
ATOM 1023 N N . THR A 1 131 ? -8.275 16.052 -72.715 1.00 33.19 131 THR A N 1
ATOM 1024 C CA . THR A 1 131 ? -8.913 16.217 -74.069 1.00 33.19 131 THR A CA 1
ATOM 1025 C C . THR A 1 131 ? -9.684 14.959 -74.570 1.00 33.19 131 THR A C 1
ATOM 1027 O O . THR A 1 131 ? -9.398 13.853 -74.137 1.00 33.19 131 THR A O 1
ATOM 1030 N N . HIS A 1 132 ? -10.691 15.190 -75.440 1.00 38.97 132 HIS A N 1
ATOM 1031 C CA . HIS A 1 132 ? -11.357 14.370 -76.500 1.00 38.97 132 HIS A CA 1
ATOM 1032 C C . HIS A 1 132 ? -11.088 12.843 -76.677 1.00 38.97 132 HIS A C 1
ATOM 1034 O O . HIS A 1 132 ? -9.960 12.399 -76.529 1.00 38.97 132 HIS A O 1
ATOM 1040 N N . ALA A 1 133 ? -12.018 12.000 -77.183 1.00 37.00 133 ALA A N 1
ATOM 1041 C CA . ALA A 1 133 ? -13.475 12.096 -77.466 1.00 37.00 133 ALA A CA 1
ATOM 1042 C C . ALA A 1 133 ? -14.057 10.727 -77.947 1.00 37.00 133 ALA A C 1
ATOM 1044 O O . ALA A 1 133 ? -13.289 9.942 -78.486 1.00 37.00 133 ALA A O 1
ATOM 1045 N N . GLN A 1 134 ? -15.400 10.545 -77.885 1.00 34.34 134 GLN A N 1
ATOM 1046 C CA . GLN A 1 134 ? -16.255 9.717 -78.798 1.00 34.34 134 GLN A CA 1
ATOM 1047 C C . GLN A 1 134 ? -16.027 8.161 -78.858 1.00 34.34 134 GLN A C 1
ATOM 1049 O O . GLN A 1 134 ? -14.925 7.698 -78.618 1.00 34.34 134 GLN A O 1
ATOM 1054 N N . GLU A 1 135 ? -16.989 7.239 -79.102 1.00 30.16 135 GLU A N 1
ATOM 1055 C CA . GLU A 1 135 ? -18.398 7.254 -79.581 1.00 30.16 135 GLU A CA 1
ATOM 1056 C C . GLU A 1 135 ? -19.325 6.164 -78.939 1.00 30.16 135 GLU A C 1
ATOM 1058 O O . GLU A 1 135 ? -18.852 5.127 -78.490 1.00 30.16 135 GLU A O 1
ATOM 1063 N N . SER A 1 136 ? -20.652 6.383 -79.042 1.00 30.52 136 SER A N 1
ATOM 1064 C CA . SER A 1 136 ? -21.769 5.424 -79.299 1.00 30.52 136 SER A CA 1
ATOM 1065 C C . SER A 1 136 ? -22.220 4.276 -78.347 1.00 30.52 136 SER A C 1
ATOM 1067 O O . SER A 1 136 ? -21.461 3.447 -77.863 1.00 30.52 136 SER A O 1
ATOM 1069 N N . PHE A 1 137 ? -23.557 4.196 -78.206 1.00 38.47 137 PHE A N 1
ATOM 1070 C CA . PHE A 1 137 ? -24.421 3.119 -77.649 1.00 38.47 137 PHE A CA 1
ATOM 1071 C C . PHE A 1 137 ? -25.044 2.279 -78.822 1.00 38.47 137 PHE A C 1
ATOM 1073 O O . PHE A 1 137 ? -24.570 2.490 -79.941 1.00 38.47 137 PHE A O 1
ATOM 1080 N N . PRO A 1 138 ? -26.121 1.433 -78.713 1.00 56.12 138 PRO A N 1
ATOM 1081 C CA . PRO A 1 138 ? -26.925 0.938 -77.558 1.00 56.12 138 PRO A CA 1
ATOM 1082 C C . PRO A 1 138 ? -27.307 -0.582 -77.561 1.00 56.12 138 PRO A C 1
ATOM 1084 O O . PRO A 1 138 ? -27.141 -1.260 -78.566 1.00 56.12 138 PRO A O 1
ATOM 1087 N N . LEU A 1 139 ? -27.903 -1.101 -76.462 1.00 32.12 139 LEU A N 1
ATOM 1088 C CA . LEU A 1 139 ? -29.276 -1.694 -76.384 1.00 32.12 139 LEU A CA 1
ATOM 1089 C C . LEU A 1 139 ? -29.587 -2.388 -75.020 1.00 32.12 139 LEU A C 1
ATOM 1091 O O . LEU A 1 139 ? -28.735 -3.039 -74.428 1.00 32.12 139 LEU A O 1
ATOM 1095 N N . HIS A 1 140 ? -30.849 -2.290 -74.574 1.00 41.03 140 HIS A N 1
ATOM 1096 C CA . HIS A 1 140 ? -31.542 -3.151 -73.576 1.00 41.03 140 HIS A CA 1
ATOM 1097 C C . HIS A 1 140 ? -32.443 -4.173 -74.339 1.00 41.03 140 HIS A C 1
ATOM 1099 O O . HIS A 1 140 ? -32.493 -4.034 -75.566 1.00 41.03 140 HIS A O 1
ATOM 1105 N N . PRO A 1 141 ? -33.180 -5.157 -73.742 1.00 45.78 141 PRO A N 1
ATOM 1106 C CA . PRO A 1 141 ? -33.681 -5.325 -72.354 1.00 45.78 141 PRO A CA 1
ATOM 1107 C C . PRO A 1 141 ? -33.264 -6.676 -71.696 1.00 45.78 141 PRO A C 1
ATOM 1109 O O . PRO A 1 141 ? -32.551 -7.454 -72.311 1.00 45.78 141 PRO A O 1
ATOM 1112 N N . GLY A 1 142 ? -33.635 -7.074 -70.468 1.00 29.78 142 GLY A N 1
ATOM 1113 C CA . GLY A 1 142 ? -34.478 -6.505 -69.400 1.00 29.78 142 GLY A CA 1
ATOM 1114 C C . GLY A 1 142 ? -35.389 -7.582 -68.765 1.00 29.78 142 GLY A C 1
ATOM 1115 O O . GLY A 1 142 ? -35.808 -8.496 -69.462 1.00 29.78 142 GLY A O 1
ATOM 1116 N N . LEU A 1 143 ? -35.693 -7.478 -67.464 1.00 36.09 143 LEU A N 1
ATOM 1117 C CA . LEU A 1 143 ? -36.811 -8.127 -66.740 1.00 36.09 143 LEU A CA 1
ATOM 1118 C C . LEU A 1 143 ? -36.954 -7.426 -65.371 1.00 36.09 143 LEU A C 1
ATOM 1120 O O . LEU A 1 143 ? -35.940 -7.013 -64.809 1.00 36.09 143 LEU A O 1
ATOM 1124 N N . ALA A 1 144 ? -38.175 -7.247 -64.846 1.00 37.50 144 ALA A N 1
ATOM 1125 C CA . ALA A 1 144 ? -38.403 -6.441 -63.637 1.00 37.50 144 ALA A CA 1
ATOM 1126 C C . ALA A 1 144 ? -39.684 -6.801 -62.856 1.00 37.50 144 ALA A C 1
ATOM 1128 O O . ALA A 1 144 ? -40.744 -6.953 -63.455 1.00 37.50 144 ALA A O 1
ATOM 1129 N N . HIS A 1 145 ? -39.566 -6.819 -61.523 1.00 39.53 145 HIS A N 1
ATOM 1130 C CA . HIS A 1 145 ? -40.615 -6.657 -60.498 1.00 39.53 145 HIS A CA 1
ATOM 1131 C C . HIS A 1 145 ? -39.920 -5.972 -59.285 1.00 39.53 145 HIS A C 1
ATOM 1133 O O . HIS A 1 145 ? -38.753 -6.275 -59.044 1.00 39.53 145 HIS A O 1
ATOM 1139 N N . SER A 1 146 ? -40.428 -4.954 -58.570 1.00 36.34 146 SER A N 1
ATOM 1140 C CA . SER A 1 146 ? -41.776 -4.665 -58.021 1.00 36.34 146 SER A CA 1
ATOM 1141 C C . SER A 1 146 ? -42.144 -5.544 -56.807 1.00 36.34 146 SER A C 1
ATOM 1143 O O . SER A 1 146 ? -41.965 -6.752 -56.889 1.00 36.34 146 SER A O 1
ATOM 1145 N N . ASP A 1 147 ? -42.709 -5.051 -55.691 1.00 32.34 147 ASP A N 1
ATOM 1146 C CA . ASP A 1 147 ? -42.859 -3.670 -55.168 1.00 32.34 147 ASP A CA 1
ATOM 1147 C C . ASP A 1 147 ? -43.272 -3.673 -53.657 1.00 32.34 147 ASP A C 1
ATOM 1149 O O . ASP A 1 147 ? -43.714 -4.695 -53.142 1.00 32.34 147 ASP A O 1
ATOM 1153 N N . SER A 1 148 ? -43.155 -2.521 -52.978 1.00 35.56 148 SER A N 1
ATOM 1154 C CA . SER A 1 148 ? -43.936 -2.010 -51.822 1.00 35.56 148 SER A CA 1
ATOM 1155 C C . SER A 1 148 ? -44.251 -2.841 -50.543 1.00 35.56 148 SER A C 1
ATOM 1157 O O . SER A 1 148 ? -45.207 -3.605 -50.481 1.00 35.56 148 SER A O 1
ATOM 1159 N N . SER A 1 149 ? -43.667 -2.374 -49.422 1.00 41.41 149 SER A N 1
ATOM 1160 C CA . SER A 1 149 ? -44.348 -1.982 -48.151 1.00 41.41 149 SER A CA 1
ATOM 1161 C C . SER A 1 149 ? -44.988 -2.997 -47.160 1.00 41.41 149 SER A C 1
ATOM 1163 O O . SER A 1 149 ? -45.768 -3.870 -47.518 1.00 41.41 149 SER A O 1
ATOM 1165 N N . GLY A 1 150 ? -44.765 -2.741 -45.856 1.00 32.94 150 GLY A N 1
ATOM 1166 C CA . GLY A 1 150 ? -45.495 -3.284 -44.686 1.00 32.94 150 GLY A CA 1
ATOM 1167 C C . GLY A 1 150 ? -44.661 -3.100 -43.399 1.00 32.94 150 GLY A C 1
ATOM 1168 O O . GLY A 1 150 ? -43.599 -3.695 -43.294 1.00 32.94 150 GLY A O 1
ATOM 1169 N N . GLN A 1 151 ? -44.915 -2.177 -42.459 1.00 38.59 151 GLN A N 1
ATOM 1170 C CA . GLN A 1 151 ? -46.087 -1.940 -41.584 1.00 38.59 151 GLN A CA 1
ATOM 1171 C C . GLN A 1 151 ? -46.455 -3.062 -40.585 1.00 38.59 151 GLN A C 1
ATOM 1173 O O . GLN A 1 151 ? -47.533 -3.632 -40.688 1.00 38.59 151 GLN A O 1
ATOM 1178 N N . TYR A 1 152 ? -45.644 -3.251 -39.533 1.00 34.31 152 TYR A N 1
ATOM 1179 C CA . TYR A 1 152 ? -46.067 -3.720 -38.190 1.00 34.31 152 TYR A CA 1
ATOM 1180 C C . TYR A 1 152 ? -45.121 -3.054 -37.162 1.00 34.31 152 TYR A C 1
ATOM 1182 O O . TYR A 1 152 ? -43.913 -3.171 -37.328 1.00 34.31 152 TYR A O 1
ATOM 1190 N N . ARG A 1 153 ? -45.493 -2.203 -36.191 1.00 33.44 153 ARG A N 1
ATOM 1191 C CA . ARG A 1 153 ? -46.666 -2.004 -35.302 1.00 33.44 153 ARG A CA 1
ATOM 1192 C C . ARG A 1 153 ? -46.605 -2.834 -34.004 1.00 33.44 153 ARG A C 1
ATOM 1194 O O . ARG A 1 153 ? -46.733 -4.050 -34.023 1.00 33.44 153 ARG A O 1
ATOM 1201 N N . ASN A 1 154 ? -46.425 -2.125 -32.885 1.00 39.62 154 ASN A N 1
ATOM 1202 C CA . ASN A 1 154 ? -46.197 -2.639 -31.526 1.00 39.62 154 ASN A CA 1
ATOM 1203 C C . ASN A 1 154 ? -47.401 -3.388 -30.916 1.00 39.62 154 ASN A C 1
ATOM 1205 O O . ASN A 1 154 ? -48.546 -3.036 -31.211 1.00 39.62 154 ASN A O 1
ATOM 1209 N N . PRO A 1 155 ? -47.146 -4.217 -29.887 1.00 46.22 155 PRO A N 1
ATOM 1210 C CA . PRO A 1 155 ? -48.036 -4.406 -28.742 1.00 46.22 155 PRO A CA 1
ATOM 1211 C C . PRO A 1 155 ? -47.458 -3.771 -27.446 1.00 46.22 155 PRO A C 1
ATOM 1213 O O . PRO A 1 155 ? -46.363 -4.142 -27.025 1.00 46.22 155 PRO A O 1
ATOM 1216 N N . PRO A 1 156 ? -48.167 -2.836 -26.780 1.00 47.75 156 PRO A N 1
ATOM 1217 C CA . PRO A 1 156 ? -47.812 -2.330 -25.447 1.00 47.75 156 PRO A CA 1
ATOM 1218 C C . PRO A 1 156 ? -48.762 -2.836 -24.343 1.00 47.75 156 PRO A C 1
ATOM 1220 O O . PRO A 1 156 ? -49.972 -2.871 -24.560 1.00 47.75 156 PRO A O 1
ATOM 1223 N N . SER A 1 157 ? -48.246 -3.161 -23.147 1.00 36.88 157 SER A N 1
ATOM 1224 C CA . SER A 1 157 ? -48.976 -3.255 -21.854 1.00 36.88 157 SER A CA 1
ATOM 1225 C C . SER A 1 157 ? -48.061 -3.766 -20.720 1.00 36.88 157 SER A C 1
ATOM 1227 O O . SER A 1 157 ? -47.037 -4.371 -21.038 1.00 36.88 157 SER A O 1
ATOM 1229 N N . PRO A 1 158 ? -48.424 -3.620 -19.424 1.00 44.19 158 PRO A N 1
ATOM 1230 C CA . PRO A 1 158 ? -49.579 -2.904 -18.867 1.00 44.19 158 PRO A CA 1
ATOM 1231 C C . PRO A 1 158 ? -49.197 -1.697 -17.981 1.00 44.19 158 PRO A C 1
ATOM 1233 O O . PRO A 1 158 ? -48.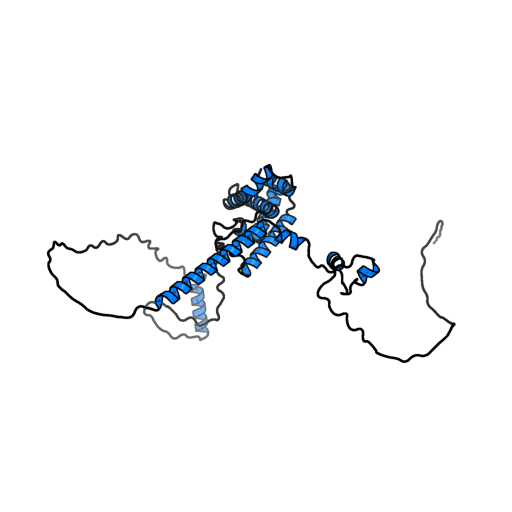051 -1.510 -17.580 1.00 44.19 158 PRO A O 1
ATOM 1236 N N . SER A 1 159 ? -50.197 -0.886 -17.636 1.00 36.78 159 SER A N 1
ATOM 1237 C CA . SER A 1 159 ? -50.095 0.225 -16.687 1.00 36.78 159 SER A CA 1
ATOM 1238 C C . SER A 1 159 ? -50.122 -0.230 -15.219 1.00 36.78 159 SER A C 1
ATOM 1240 O O . SER A 1 159 ? -50.866 -1.137 -14.852 1.00 36.78 159 SER A O 1
ATOM 1242 N N . GLN A 1 160 ? -49.402 0.484 -14.345 1.00 37.28 160 GLN A N 1
ATOM 1243 C CA . GLN A 1 160 ? -49.735 0.559 -12.917 1.00 37.28 160 GLN A CA 1
ATOM 1244 C C . GLN A 1 160 ? -50.270 1.953 -12.588 1.00 37.28 160 GLN A C 1
ATOM 1246 O O . GLN A 1 160 ? -49.508 2.900 -12.401 1.00 37.28 160 GLN A O 1
ATOM 1251 N N . ALA A 1 161 ? -51.593 2.073 -12.491 1.00 34.94 161 ALA A N 1
ATOM 1252 C CA . ALA A 1 161 ? -52.223 3.250 -11.910 1.00 34.94 161 ALA A CA 1
ATOM 1253 C C . ALA A 1 161 ? -52.069 3.201 -10.381 1.00 34.94 161 ALA A C 1
ATOM 1255 O O . ALA A 1 161 ? -52.750 2.426 -9.711 1.00 34.94 161 ALA A O 1
ATOM 1256 N N . HIS A 1 162 ? -51.189 4.033 -9.821 1.00 38.47 162 HIS A N 1
ATOM 1257 C CA . HIS A 1 162 ? -51.178 4.286 -8.381 1.00 38.47 162 HIS A CA 1
ATOM 1258 C C . HIS A 1 162 ? -52.226 5.353 -8.059 1.00 38.47 162 HIS A C 1
ATOM 1260 O O . HIS A 1 162 ? -52.105 6.503 -8.476 1.00 38.47 162 HIS A O 1
ATOM 1266 N N . GLY A 1 163 ? -53.287 4.941 -7.364 1.00 35.69 163 GLY A N 1
ATOM 1267 C CA . GLY A 1 163 ? -54.437 5.793 -7.072 1.00 35.69 163 GLY A CA 1
ATOM 1268 C C . GLY A 1 163 ? -54.092 6.978 -6.169 1.00 35.69 163 GLY A C 1
ATOM 1269 O O . GLY A 1 163 ? -53.357 6.842 -5.190 1.00 35.69 163 GLY A O 1
ATOM 1270 N N . THR A 1 164 ? -54.671 8.135 -6.482 1.00 42.66 164 THR A N 1
ATOM 1271 C CA . THR A 1 164 ? -54.510 9.384 -5.734 1.00 42.66 164 THR A CA 1
ATOM 1272 C C . THR A 1 164 ? -55.129 9.256 -4.339 1.00 42.66 164 THR A C 1
ATOM 1274 O O . THR A 1 164 ? -56.327 9.467 -4.159 1.00 42.66 164 THR A O 1
ATOM 1277 N N . GLN A 1 165 ? -54.331 8.900 -3.330 1.00 43.34 165 GLN A N 1
ATOM 1278 C CA . GLN A 1 165 ? -54.804 8.933 -1.944 1.00 43.34 165 GLN A CA 1
ATOM 1279 C C . GLN A 1 165 ? -54.944 10.388 -1.458 1.00 43.34 165 GLN A C 1
ATOM 1281 O O . GLN A 1 165 ? -54.087 11.222 -1.772 1.00 43.34 165 GLN A O 1
ATOM 1286 N N . PRO A 1 166 ? -55.991 10.720 -0.677 1.00 50.38 166 PRO A N 1
ATOM 1287 C CA . PRO A 1 166 ? -56.173 12.064 -0.141 1.00 50.38 166 PRO A CA 1
ATOM 1288 C C . PRO A 1 166 ? -55.049 12.386 0.852 1.00 50.38 166 PRO A C 1
ATOM 1290 O O . PRO A 1 166 ? -54.995 11.838 1.954 1.00 50.38 166 PRO A O 1
ATOM 1293 N N . ARG A 1 167 ? -54.124 13.275 0.464 1.00 60.28 167 ARG A N 1
ATOM 1294 C CA . ARG A 1 167 ? -52.966 13.630 1.298 1.00 60.28 167 ARG A CA 1
ATOM 1295 C C . ARG A 1 167 ? -53.436 14.285 2.597 1.00 60.28 167 ARG A C 1
ATOM 1297 O O . ARG A 1 167 ? -54.006 15.370 2.564 1.00 60.28 167 ARG A O 1
ATOM 1304 N N . PHE A 1 168 ? -53.150 13.642 3.727 1.00 56.44 168 PHE A N 1
ATOM 1305 C CA . PHE A 1 168 ? -53.556 14.081 5.063 1.00 56.44 168 PHE A CA 1
ATOM 1306 C C . PHE A 1 168 ? -53.127 15.532 5.359 1.00 56.44 168 PHE A C 1
ATOM 1308 O O . PHE A 1 168 ? -51.935 15.846 5.440 1.00 56.44 168 PHE A O 1
ATOM 1315 N N . GLN A 1 169 ? -54.111 16.417 5.539 1.00 68.00 169 GLN A N 1
ATOM 1316 C CA . GLN A 1 169 ? -53.925 17.835 5.881 1.00 68.00 169 GLN A CA 1
ATOM 1317 C C . GLN A 1 169 ? -54.128 18.078 7.387 1.00 68.00 169 GLN A C 1
ATOM 1319 O O . GLN A 1 169 ? -54.842 18.987 7.797 1.00 68.00 169 GLN A O 1
ATOM 1324 N N . GLY A 1 170 ? -53.531 17.228 8.228 1.00 75.62 170 GLY A N 1
ATOM 1325 C CA . GLY A 1 170 ? -53.500 17.460 9.674 1.00 75.62 170 GLY A CA 1
ATOM 1326 C C . GLY A 1 170 ? -52.587 18.633 10.067 1.00 75.62 170 GLY A C 1
ATOM 1327 O O . GLY A 1 170 ? -51.787 19.088 9.247 1.00 75.62 170 GLY A O 1
ATOM 1328 N N . PRO A 1 171 ? -52.625 19.083 11.335 1.00 70.06 171 PRO A N 1
ATOM 1329 C CA . PRO A 1 171 ? -51.857 20.241 11.811 1.00 70.06 171 PRO A CA 1
ATOM 1330 C C . PRO A 1 171 ? -50.325 20.064 11.769 1.00 70.06 171 PRO A C 1
ATOM 1332 O O . PRO A 1 171 ? -49.586 21.033 11.907 1.00 70.06 171 PRO A O 1
ATOM 1335 N N . THR A 1 172 ? -49.836 18.839 11.556 1.00 70.12 172 THR A N 1
ATOM 1336 C CA . THR A 1 172 ? -48.417 18.498 11.339 1.00 70.12 172 THR A CA 1
ATOM 1337 C C . THR A 1 172 ? -48.028 18.390 9.856 1.00 70.12 172 THR A C 1
ATOM 1339 O O . THR A 1 172 ? -46.880 18.086 9.540 1.00 70.12 172 THR A O 1
ATOM 1342 N N . SER A 1 173 ? -48.968 18.608 8.931 1.00 74.56 173 SER A N 1
ATOM 1343 C CA . SER A 1 173 ? -48.747 18.516 7.485 1.00 74.56 173 SER A CA 1
ATOM 1344 C C . SER A 1 173 ? -48.128 19.804 6.941 1.00 74.56 173 SER A C 1
ATOM 1346 O O . SER A 1 173 ? -48.568 20.900 7.283 1.00 74.56 173 SER A O 1
ATOM 1348 N N . SER A 1 174 ? -47.153 19.697 6.034 1.00 73.06 174 SER A N 1
ATOM 1349 C CA . SER A 1 174 ? -46.465 20.872 5.471 1.00 73.06 174 SER A CA 1
ATOM 1350 C C . SER A 1 174 ? -47.403 21.825 4.723 1.00 73.06 174 SER A C 1
ATOM 1352 O O . SER A 1 174 ? -47.168 23.029 4.726 1.00 73.06 174 SER A O 1
ATOM 1354 N N . ALA A 1 175 ? -48.498 21.318 4.143 1.00 76.12 175 ALA A N 1
ATOM 1355 C CA . ALA A 1 175 ? -49.553 22.152 3.562 1.00 76.12 175 ALA A CA 1
ATOM 1356 C C . ALA A 1 175 ? -50.175 23.091 4.611 1.00 76.12 175 ALA A C 1
ATOM 1358 O O . ALA A 1 175 ? -50.188 24.301 4.417 1.00 76.12 175 ALA A O 1
ATOM 1359 N N . PHE A 1 176 ? -50.567 22.545 5.767 1.00 79.44 176 PHE A N 1
ATOM 1360 C CA . PHE A 1 176 ? -51.097 23.323 6.888 1.00 79.44 176 PHE A CA 1
ATOM 1361 C C . PHE A 1 176 ? -50.072 24.349 7.396 1.00 79.44 176 PHE A C 1
ATOM 1363 O O . PHE A 1 176 ? -50.431 25.489 7.678 1.00 79.44 176 PHE A O 1
ATOM 1370 N N . SER A 1 177 ? -48.781 23.995 7.437 1.00 74.50 177 SER A N 1
ATOM 1371 C CA . SER A 1 177 ? -47.708 24.945 7.769 1.00 74.50 177 SER A CA 1
ATOM 1372 C C . SER A 1 177 ? -47.646 26.129 6.792 1.00 74.50 177 SER A C 1
ATOM 1374 O O . SER A 1 177 ? -47.495 27.271 7.225 1.00 74.50 177 SER A O 1
ATOM 1376 N N . PHE A 1 178 ? -47.791 25.877 5.486 1.00 81.81 178 PHE A N 1
ATOM 1377 C CA . PHE A 1 178 ? -47.807 26.932 4.469 1.00 81.81 178 PHE A CA 1
ATOM 1378 C C . PHE A 1 178 ? -49.086 27.773 4.497 1.00 81.81 178 PHE A C 1
ATOM 1380 O O . PHE A 1 178 ? -48.994 28.980 4.288 1.00 81.81 178 PHE A O 1
ATOM 1387 N N . ASP A 1 179 ? -50.249 27.197 4.800 1.00 76.69 179 ASP A N 1
ATOM 1388 C CA . ASP A 1 179 ? -51.500 27.957 4.896 1.00 76.69 179 ASP A CA 1
ATOM 1389 C C . ASP A 1 179 ? -51.588 28.798 6.179 1.00 76.69 179 ASP A C 1
ATOM 1391 O O . ASP A 1 179 ? -52.027 29.947 6.126 1.00 76.69 179 ASP A O 1
ATOM 1395 N N . VAL A 1 180 ? -51.049 28.315 7.305 1.00 81.50 180 VAL A N 1
ATOM 1396 C CA . VAL A 1 180 ? -50.844 29.139 8.512 1.00 81.50 180 VAL A CA 1
ATOM 1397 C C . VAL A 1 180 ? -49.870 30.289 8.228 1.00 81.50 180 VAL A C 1
ATOM 1399 O O . VAL A 1 180 ? -50.145 31.435 8.594 1.00 81.50 180 VAL A O 1
ATOM 1402 N N . ALA A 1 181 ? -48.762 30.027 7.523 1.00 79.62 181 ALA A N 1
ATOM 1403 C CA . ALA A 1 181 ? -47.812 31.068 7.126 1.00 79.62 181 ALA A CA 1
ATOM 1404 C C . ALA A 1 181 ? -48.441 32.092 6.162 1.00 79.62 181 ALA A C 1
ATOM 1406 O O . ALA A 1 181 ? -48.294 33.295 6.367 1.00 79.62 181 ALA A O 1
ATOM 1407 N N . ARG A 1 182 ? -49.202 31.637 5.158 1.00 80.25 182 ARG A N 1
ATOM 1408 C CA . ARG A 1 182 ? -49.968 32.475 4.220 1.00 80.25 182 ARG A CA 1
ATOM 1409 C C . ARG A 1 182 ? -50.976 33.358 4.956 1.00 80.25 182 ARG A C 1
ATOM 1411 O O . ARG A 1 182 ? -50.990 34.563 4.721 1.00 80.25 182 ARG A O 1
ATOM 1418 N N . SER A 1 183 ? -51.747 32.790 5.886 1.00 76.88 183 SER A N 1
ATOM 1419 C CA . SER A 1 183 ? -52.684 33.544 6.725 1.00 76.88 183 SER A CA 1
ATOM 1420 C C . SER A 1 183 ? -51.955 34.588 7.574 1.00 76.88 183 SER A C 1
ATOM 1422 O O . SER A 1 183 ? -52.402 35.726 7.651 1.00 76.88 183 SER A O 1
ATOM 1424 N N . SER A 1 184 ? -50.804 34.241 8.157 1.00 75.56 184 SER A N 1
ATOM 1425 C CA . SER A 1 184 ? -49.999 35.169 8.965 1.00 75.56 184 SER A CA 1
ATOM 1426 C C . SER A 1 184 ? -49.436 36.322 8.126 1.00 75.56 184 SER A C 1
ATOM 1428 O O . SER A 1 184 ? -49.473 37.472 8.553 1.00 75.56 184 SER A O 1
ATOM 1430 N N . LEU A 1 185 ? -48.965 36.047 6.905 1.00 76.62 185 LEU A N 1
ATOM 1431 C CA . LEU A 1 185 ? -48.470 37.065 5.970 1.00 76.62 185 LEU A CA 1
ATOM 1432 C C . LEU A 1 185 ? -49.594 38.002 5.493 1.00 76.62 185 LEU A C 1
ATOM 1434 O O . LEU A 1 185 ? -49.391 39.215 5.443 1.00 76.62 185 LEU A O 1
ATOM 1438 N N . GLN A 1 186 ? -50.792 37.468 5.234 1.00 75.44 186 GLN A N 1
ATOM 1439 C CA . GLN A 1 186 ? -51.989 38.269 4.947 1.00 75.44 186 GLN A CA 1
ATOM 1440 C C . GLN A 1 186 ? -52.386 39.148 6.146 1.00 75.44 186 GLN A C 1
ATOM 1442 O O . GLN A 1 186 ? -52.658 40.333 5.965 1.00 75.44 186 GLN A O 1
ATOM 1447 N N . THR A 1 187 ? -52.355 38.615 7.376 1.00 72.75 187 THR A N 1
ATOM 1448 C CA . THR A 1 187 ? -52.588 39.390 8.612 1.00 72.75 187 THR A CA 1
ATOM 1449 C C . THR A 1 187 ? -51.544 40.496 8.811 1.00 72.75 187 THR A C 1
ATOM 1451 O O . THR A 1 187 ? -51.881 41.571 9.297 1.00 72.75 187 THR A O 1
ATOM 1454 N N . MET A 1 188 ? -50.302 40.283 8.366 1.00 68.50 188 MET A N 1
ATOM 1455 C CA . MET A 1 188 ? -49.233 41.293 8.337 1.00 68.50 188 MET A CA 1
ATOM 1456 C C . MET A 1 188 ? -49.357 42.295 7.166 1.00 68.50 188 MET A C 1
ATOM 1458 O O . MET A 1 188 ? -48.421 43.044 6.892 1.00 68.50 188 MET A O 1
ATOM 1462 N N . GLY A 1 189 ? -50.493 42.322 6.458 1.00 57.97 189 GLY A N 1
ATOM 1463 C CA . GLY A 1 189 ? -50.783 43.269 5.375 1.00 57.97 189 GLY A CA 1
ATOM 1464 C C . GLY A 1 189 ? -50.157 42.922 4.020 1.00 57.97 189 GLY A C 1
ATOM 1465 O O . GLY A 1 189 ? -50.363 43.657 3.052 1.00 57.97 189 GLY A O 1
ATOM 1466 N N . ILE A 1 190 ? -49.431 41.804 3.909 1.00 58.25 190 ILE A N 1
ATOM 1467 C CA . ILE A 1 190 ? -48.787 41.365 2.663 1.00 58.25 190 ILE A CA 1
ATOM 1468 C C . ILE A 1 190 ? -49.840 40.678 1.786 1.00 58.25 190 ILE A C 1
ATOM 1470 O O . ILE A 1 190 ? -49.972 39.454 1.736 1.00 58.25 190 ILE A O 1
ATOM 1474 N N . THR A 1 191 ? -50.631 41.502 1.104 1.00 55.44 191 THR A N 1
ATOM 1475 C CA . THR A 1 191 ? -51.668 41.064 0.168 1.00 55.44 191 THR A CA 1
ATOM 1476 C C . THR A 1 191 ? -51.071 40.815 -1.216 1.00 55.44 191 THR A C 1
ATOM 1478 O O . THR A 1 191 ? -50.757 41.738 -1.963 1.00 55.44 191 THR A O 1
ATOM 1481 N N . ALA A 1 192 ? -50.938 39.540 -1.586 1.00 56.81 192 ALA A N 1
ATOM 1482 C CA . ALA A 1 192 ? -50.866 39.168 -2.997 1.00 56.81 192 ALA A CA 1
ATOM 1483 C C . ALA A 1 192 ? -52.257 39.386 -3.634 1.00 56.81 192 ALA A C 1
ATOM 1485 O O . ALA A 1 192 ? -53.259 39.053 -2.991 1.00 56.81 192 ALA A O 1
ATOM 1486 N N . PRO A 1 193 ? -52.355 39.940 -4.857 1.00 44.56 193 PRO A N 1
ATOM 1487 C CA . PRO A 1 193 ? -53.642 40.191 -5.497 1.00 44.56 193 PRO A CA 1
ATOM 1488 C C . PRO A 1 193 ? -54.379 38.880 -5.799 1.00 44.56 193 PRO A C 1
ATOM 1490 O O . PRO A 1 193 ? -53.774 37.887 -6.204 1.00 44.56 193 PRO A O 1
ATOM 1493 N N . SER A 1 194 ? -55.700 38.886 -5.624 1.00 44.56 194 SER A N 1
ATOM 1494 C CA . SER A 1 194 ? -56.564 37.735 -5.879 1.00 44.56 194 SER A CA 1
ATOM 1495 C C . SER A 1 194 ? -56.704 37.464 -7.381 1.00 44.56 194 SER A C 1
ATOM 1497 O O . SER A 1 194 ? -57.568 38.040 -8.042 1.00 44.56 194 SER A O 1
ATOM 1499 N N . MET A 1 195 ? -55.871 36.568 -7.906 1.00 39.22 195 MET A N 1
ATOM 1500 C CA . MET A 1 195 ? -56.108 35.887 -9.180 1.00 39.22 195 MET A CA 1
ATOM 1501 C C . MET A 1 195 ? -56.888 34.605 -8.889 1.00 39.22 195 MET A C 1
ATOM 1503 O O . MET A 1 195 ? -56.332 33.654 -8.339 1.00 39.22 195 MET A O 1
ATOM 1507 N N . GLN A 1 196 ? -58.182 34.603 -9.208 1.00 39.66 196 GLN A N 1
ATOM 1508 C CA . GLN A 1 196 ? -59.006 33.404 -9.116 1.00 39.66 196 GLN A CA 1
ATOM 1509 C C . GLN A 1 196 ? -58.819 32.551 -10.378 1.00 39.66 196 GLN A C 1
ATOM 1511 O O . GLN A 1 196 ? -58.927 33.062 -11.486 1.00 39.66 196 GLN A O 1
ATOM 1516 N N . GLU A 1 197 ? -58.504 31.276 -10.145 1.00 48.91 197 GLU A N 1
ATOM 1517 C CA . GLU A 1 197 ? -58.761 30.090 -10.977 1.00 48.91 197 GLU A CA 1
ATOM 1518 C C . GLU A 1 197 ? -58.934 30.303 -12.494 1.00 48.91 197 GLU A C 1
ATOM 1520 O O . GLU A 1 197 ? -60.014 30.656 -12.955 1.00 48.91 197 GLU A O 1
ATOM 1525 N N . ASP A 1 198 ? -57.923 29.907 -13.277 1.00 36.22 198 ASP A N 1
ATOM 1526 C CA . ASP A 1 198 ? -58.082 28.705 -14.112 1.00 36.22 198 ASP A CA 1
ATOM 1527 C C . ASP A 1 198 ? -56.738 28.154 -14.640 1.00 36.22 198 ASP A C 1
ATOM 1529 O O . ASP A 1 198 ? -55.760 28.885 -14.772 1.00 36.22 198 ASP A O 1
ATOM 1533 N N . GLY A 1 199 ? -56.701 26.859 -14.981 1.00 39.81 199 GLY A N 1
ATOM 1534 C CA . GLY A 1 199 ? -55.707 26.295 -15.916 1.00 39.81 199 GLY A CA 1
ATOM 1535 C C . GLY A 1 199 ? -54.281 25.971 -15.418 1.00 39.81 199 GLY A C 1
ATOM 1536 O O . GLY A 1 199 ? -53.337 26.689 -15.716 1.00 39.81 199 GLY A O 1
ATOM 1537 N N . VAL A 1 200 ? -54.111 24.790 -14.805 1.00 41.22 200 VAL A N 1
ATOM 1538 C CA . VAL A 1 200 ? -52.921 23.897 -14.895 1.00 41.22 200 VAL A CA 1
ATOM 1539 C C . VAL A 1 200 ? -51.523 24.560 -14.950 1.00 41.22 200 VAL A C 1
ATOM 1541 O O . VAL A 1 200 ? -50.964 24.794 -16.022 1.00 41.22 200 VAL A O 1
ATOM 1544 N N . PHE A 1 201 ? -50.868 24.701 -13.791 1.00 37.34 201 PHE A N 1
ATOM 1545 C CA . PHE A 1 201 ? -49.435 25.022 -13.723 1.00 37.34 201 PHE A CA 1
ATOM 1546 C C . PHE A 1 201 ? -48.563 23.846 -14.198 1.00 37.34 201 PHE A C 1
ATOM 1548 O O . PHE A 1 201 ? -48.327 22.893 -13.455 1.00 37.34 201 PHE A O 1
ATOM 1555 N N . ASN A 1 202 ? -48.040 23.946 -15.420 1.00 49.06 202 ASN A N 1
ATOM 1556 C CA . ASN A 1 202 ? -46.925 23.139 -15.924 1.00 49.06 202 ASN A CA 1
ATOM 1557 C C . ASN A 1 202 ? -45.684 24.040 -16.054 1.00 49.06 202 ASN A C 1
ATOM 1559 O O . ASN A 1 202 ? -45.271 24.396 -17.158 1.00 49.06 202 ASN A O 1
ATOM 1563 N N . ASP A 1 203 ? -45.181 24.495 -14.906 1.00 38.78 203 ASP A N 1
ATOM 1564 C CA . ASP A 1 203 ? -44.274 25.641 -14.815 1.00 38.78 203 ASP A CA 1
ATOM 1565 C C . ASP A 1 203 ? -42.815 25.243 -15.088 1.00 38.78 203 ASP A C 1
ATOM 1567 O O . ASP A 1 203 ? -42.088 24.752 -14.221 1.00 38.78 203 ASP A O 1
ATOM 1571 N N . ASN A 1 204 ? -42.408 25.425 -16.342 1.00 43.38 204 ASN A N 1
ATOM 1572 C CA . ASN A 1 204 ? -41.016 25.387 -16.768 1.00 43.38 204 ASN A CA 1
ATOM 1573 C C . ASN A 1 204 ? -40.393 26.788 -16.618 1.00 43.38 204 ASN A C 1
ATOM 1575 O O . ASN A 1 204 ? -40.996 27.777 -17.022 1.00 43.38 204 ASN A O 1
ATOM 1579 N N . GLU A 1 205 ? -39.110 26.811 -16.240 1.00 45.94 205 GLU A N 1
ATOM 1580 C CA . GLU A 1 205 ? -38.158 27.921 -16.448 1.00 45.94 205 GLU A CA 1
ATOM 1581 C C . GLU A 1 205 ? -38.089 29.063 -15.391 1.00 45.94 205 GLU A C 1
ATOM 1583 O O . GLU A 1 205 ? -38.882 29.189 -14.469 1.00 45.94 205 GLU A O 1
ATOM 1588 N N . ILE A 1 206 ? -37.031 29.877 -15.520 1.00 50.53 206 ILE A N 1
ATOM 1589 C CA . ILE A 1 206 ? -36.741 31.156 -14.840 1.00 50.53 206 ILE A CA 1
ATOM 1590 C C . ILE A 1 206 ? -36.505 31.100 -13.312 1.00 50.53 206 ILE A C 1
ATOM 1592 O O . ILE A 1 206 ? -37.156 31.768 -12.513 1.00 50.53 206 ILE A O 1
ATOM 1596 N N . THR A 1 207 ? -35.424 30.425 -12.905 1.00 42.94 207 THR A N 1
ATOM 1597 C CA . THR A 1 207 ? -34.703 30.749 -11.652 1.00 42.94 207 THR A CA 1
ATOM 1598 C C . THR A 1 207 ? -33.477 31.634 -11.967 1.00 42.94 207 THR A C 1
ATOM 1600 O O . THR A 1 207 ? -32.818 31.386 -12.980 1.00 42.94 207 THR A O 1
ATOM 1603 N N . PRO A 1 208 ? -33.126 32.661 -11.158 1.00 44.50 208 PRO A N 1
ATOM 1604 C CA . PRO A 1 208 ? -32.051 33.604 -11.496 1.00 44.50 208 PRO A CA 1
ATOM 1605 C C . PRO A 1 208 ? -30.652 32.979 -11.635 1.00 44.50 208 PRO A C 1
ATOM 1607 O O . PRO A 1 208 ? -30.346 31.956 -11.021 1.00 44.50 208 PRO A O 1
ATOM 1610 N N . ARG A 1 209 ? -29.754 33.665 -12.366 1.00 47.19 209 ARG A N 1
ATOM 1611 C CA . ARG A 1 209 ? -28.313 33.343 -12.446 1.00 47.19 209 ARG A CA 1
ATOM 1612 C C . ARG A 1 209 ? -27.630 33.460 -11.076 1.00 47.19 209 ARG A C 1
ATOM 1614 O O . ARG A 1 209 ? -27.030 34.483 -10.750 1.00 47.19 209 ARG A O 1
ATOM 1621 N N . GLY A 1 210 ? -27.676 32.390 -10.291 1.00 41.25 210 GLY A N 1
ATOM 1622 C CA . GLY A 1 210 ? -26.764 32.199 -9.170 1.00 41.25 210 GLY A CA 1
ATOM 1623 C C . GLY A 1 210 ? -25.340 31.935 -9.662 1.00 41.25 210 GLY A C 1
ATOM 1624 O O . GLY A 1 210 ? -25.141 31.272 -10.682 1.00 41.25 210 GLY A O 1
ATOM 1625 N N . SER A 1 211 ? -24.342 32.414 -8.914 1.00 43.69 211 SER A N 1
ATOM 1626 C CA . SER A 1 211 ? -22.952 31.959 -9.045 1.00 43.69 211 SER A CA 1
ATOM 1627 C C . SER A 1 211 ? -22.903 30.425 -9.018 1.00 43.69 211 SER A C 1
ATOM 1629 O O . SER A 1 211 ? -23.700 29.833 -8.282 1.00 43.69 211 SER A O 1
ATOM 1631 N N . PRO A 1 212 ? -21.996 29.765 -9.763 1.00 41.91 212 PRO A N 1
ATOM 1632 C CA . PRO A 1 212 ? -21.982 28.311 -9.867 1.00 41.91 212 PRO A CA 1
ATOM 1633 C C . PRO A 1 212 ? -21.735 27.680 -8.495 1.00 41.91 212 PRO A C 1
ATOM 1635 O O . PRO A 1 212 ? -20.599 27.566 -8.032 1.00 41.91 212 PRO A O 1
ATOM 1638 N N . ARG A 1 213 ? -22.818 27.249 -7.838 1.00 42.59 213 ARG A N 1
ATOM 1639 C CA . ARG A 1 213 ? -22.726 26.319 -6.719 1.00 42.59 213 ARG A CA 1
ATOM 1640 C C . ARG A 1 213 ? -22.042 25.079 -7.265 1.00 42.59 213 ARG A C 1
ATOM 1642 O O . ARG A 1 213 ? -22.519 24.504 -8.243 1.00 42.59 213 ARG A O 1
ATOM 1649 N N . GLN A 1 214 ? -20.956 24.654 -6.625 1.00 50.56 214 GLN A N 1
ATOM 1650 C CA . GLN A 1 214 ? -20.499 23.284 -6.801 1.00 50.56 214 GLN A CA 1
ATOM 1651 C C . GLN A 1 214 ? -21.693 22.387 -6.484 1.00 50.56 214 GLN A C 1
ATOM 1653 O O . GLN A 1 214 ? -22.163 22.361 -5.344 1.00 50.56 214 GLN A O 1
ATOM 1658 N N . LEU A 1 215 ? -22.177 21.650 -7.484 1.00 40.75 215 LEU A N 1
ATOM 1659 C CA . LEU A 1 215 ? -22.840 20.402 -7.170 1.00 40.75 215 LEU A CA 1
ATOM 1660 C C . LEU A 1 215 ? -21.791 19.596 -6.407 1.00 40.75 215 LEU A C 1
ATOM 1662 O O . LEU A 1 215 ? -20.723 19.299 -6.946 1.00 40.75 215 LEU A O 1
ATOM 1666 N N . GLN A 1 216 ? -22.081 19.271 -5.149 1.00 49.91 216 GLN A N 1
ATOM 1667 C CA . GLN A 1 216 ? -21.468 18.096 -4.556 1.00 49.91 216 GLN A CA 1
ATOM 1668 C C . GLN A 1 216 ? -21.869 16.952 -5.480 1.00 49.91 216 GLN A C 1
ATOM 1670 O O . GLN A 1 216 ? -23.051 16.620 -5.576 1.00 49.91 216 GLN A O 1
ATOM 1675 N N . ALA A 1 217 ? -20.907 16.450 -6.256 1.00 45.56 217 ALA A N 1
ATOM 1676 C CA . ALA A 1 217 ? -21.159 15.327 -7.138 1.00 45.56 217 ALA A CA 1
ATOM 1677 C C . ALA A 1 217 ? -21.740 14.189 -6.283 1.00 45.56 217 ALA A C 1
ATOM 1679 O O . ALA A 1 217 ? -21.240 13.981 -5.170 1.00 45.56 217 ALA A O 1
ATOM 1680 N N . PRO A 1 218 ? -22.781 13.474 -6.750 1.00 43.78 218 PRO A N 1
ATOM 1681 C CA . PRO A 1 218 ? -23.258 12.300 -6.033 1.00 43.78 218 PRO A CA 1
ATOM 1682 C C . PRO A 1 218 ? -22.056 11.384 -5.812 1.00 43.78 218 PRO A C 1
ATOM 1684 O O . PRO A 1 218 ? -21.345 11.106 -6.780 1.00 43.78 218 PRO A O 1
ATOM 1687 N N . MET A 1 219 ? -21.811 11.024 -4.540 1.00 47.44 219 MET A N 1
ATOM 1688 C CA . MET A 1 219 ? -20.635 10.292 -4.036 1.00 47.44 219 MET A CA 1
ATOM 1689 C C . MET A 1 219 ? -20.034 9.416 -5.128 1.00 47.44 219 MET A C 1
ATOM 1691 O O . MET A 1 219 ? -20.633 8.400 -5.484 1.00 47.44 219 MET A O 1
ATOM 1695 N N . ALA A 1 220 ? -18.922 9.874 -5.716 1.00 49.09 220 ALA A N 1
ATOM 1696 C CA . ALA A 1 220 ? -18.464 9.352 -6.995 1.00 49.09 220 ALA A CA 1
ATOM 1697 C C . ALA A 1 220 ? -18.249 7.843 -6.876 1.00 49.09 220 ALA A C 1
ATOM 1699 O O . ALA A 1 220 ? -17.329 7.401 -6.184 1.00 49.09 220 ALA A O 1
ATOM 1700 N N . SER A 1 221 ? -19.122 7.068 -7.533 1.00 48.78 221 SER A N 1
ATOM 1701 C CA . SER A 1 221 ? -18.993 5.616 -7.593 1.00 48.78 221 SER A CA 1
ATOM 1702 C C . SER A 1 221 ? -17.570 5.318 -8.037 1.00 48.78 221 SER A C 1
ATOM 1704 O O . SER A 1 221 ? -17.125 5.843 -9.061 1.00 48.78 221 SER A O 1
ATOM 1706 N N . MET A 1 222 ? -16.822 4.559 -7.233 1.00 57.94 222 MET A N 1
ATOM 1707 C CA . MET A 1 222 ? -15.412 4.300 -7.508 1.00 57.94 222 MET A CA 1
ATOM 1708 C C . MET A 1 222 ? -15.309 3.269 -8.632 1.00 57.94 222 MET A C 1
ATOM 1710 O O . MET A 1 222 ? -14.983 2.105 -8.409 1.00 57.94 222 MET A O 1
ATOM 1714 N N . THR A 1 223 ? -15.606 3.713 -9.857 1.00 67.81 223 THR A N 1
ATOM 1715 C CA . THR A 1 223 ? -15.535 2.955 -11.109 1.00 67.81 223 THR A CA 1
ATOM 1716 C C . THR A 1 223 ? -14.074 2.740 -11.496 1.00 67.81 223 THR A C 1
ATOM 1718 O O . THR A 1 223 ? -13.564 3.277 -12.482 1.00 67.81 223 THR A O 1
ATOM 1721 N N . VAL A 1 224 ? -13.382 1.976 -10.657 1.00 79.75 224 VAL A N 1
ATOM 1722 C CA . VAL A 1 224 ? -12.052 1.438 -10.908 1.00 79.75 224 VAL A CA 1
ATOM 1723 C C . VAL A 1 224 ? -12.159 0.516 -12.114 1.00 79.75 224 VAL A C 1
ATOM 1725 O O . VAL A 1 224 ? -12.936 -0.441 -12.100 1.00 79.75 224 VAL A O 1
ATOM 1728 N N . HIS A 1 225 ? -11.396 0.818 -13.160 1.00 80.81 225 HIS A N 1
ATOM 1729 C CA . HIS A 1 225 ? -11.384 0.035 -14.389 1.00 80.81 225 HIS A CA 1
ATOM 1730 C C . HIS A 1 225 ? -11.063 -1.444 -14.081 1.00 80.81 225 HIS A C 1
ATOM 1732 O O . HIS A 1 225 ? -10.149 -1.686 -13.295 1.00 80.81 225 HIS A O 1
ATOM 1738 N N . PRO A 1 226 ? -11.730 -2.450 -14.687 1.00 80.50 226 PRO A N 1
ATOM 1739 C CA . PRO A 1 226 ? -11.550 -3.861 -14.313 1.00 80.50 226 PRO A CA 1
ATOM 1740 C C . PRO A 1 226 ? -10.092 -4.348 -14.286 1.00 80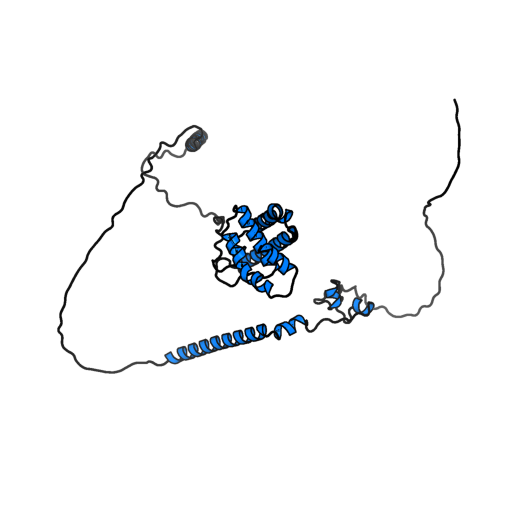.50 226 PRO A C 1
ATOM 1742 O O . PRO A 1 226 ? -9.718 -5.113 -13.407 1.00 80.50 226 PRO A O 1
ATOM 1745 N N . ASN A 1 227 ? -9.259 -3.856 -15.209 1.00 81.88 227 ASN A N 1
ATOM 1746 C CA . ASN A 1 227 ? -7.835 -4.203 -15.327 1.00 81.88 227 ASN A CA 1
ATOM 1747 C C . ASN A 1 227 ? -6.903 -3.473 -14.325 1.00 81.88 227 ASN A C 1
ATOM 1749 O O . ASN A 1 227 ? -5.684 -3.609 -14.433 1.00 81.88 227 ASN A O 1
ATOM 1753 N N . LYS A 1 228 ? -7.434 -2.646 -13.416 1.00 86.88 228 LYS A N 1
ATOM 1754 C CA . LYS A 1 228 ? -6.667 -1.949 -12.369 1.00 86.88 228 LYS A CA 1
ATOM 1755 C C . LYS A 1 228 ? -6.569 -2.797 -11.101 1.00 86.88 228 LYS A C 1
ATOM 1757 O O . LYS A 1 228 ? -7.357 -3.714 -10.890 1.00 86.88 228 LYS A O 1
ATOM 1762 N N . ASP A 1 229 ? -5.604 -2.463 -10.247 1.00 89.81 229 ASP A N 1
ATOM 1763 C CA . ASP A 1 229 ? -5.385 -3.164 -8.982 1.00 89.81 229 ASP A CA 1
ATOM 1764 C C . ASP A 1 229 ? -6.645 -3.108 -8.087 1.00 89.81 229 ASP A C 1
ATOM 1766 O O . ASP A 1 229 ? -7.192 -2.017 -7.872 1.00 89.81 229 ASP A O 1
ATOM 1770 N N . PRO A 1 230 ? -7.141 -4.251 -7.567 1.00 92.06 230 PRO A N 1
ATOM 1771 C CA . PRO A 1 230 ? -8.358 -4.286 -6.758 1.00 92.06 230 PRO A CA 1
ATOM 1772 C C . PRO A 1 230 ? -8.249 -3.467 -5.467 1.00 92.06 230 PRO A C 1
ATOM 1774 O O . PRO A 1 230 ? -9.280 -3.020 -4.964 1.00 92.06 230 PRO A O 1
ATOM 1777 N N . LEU A 1 231 ? -7.033 -3.179 -4.984 1.00 93.25 231 LEU A N 1
ATOM 1778 C CA . LEU A 1 231 ? -6.790 -2.292 -3.843 1.00 93.25 231 LEU A CA 1
ATOM 1779 C C . LEU A 1 231 ? -7.431 -0.902 -4.020 1.00 93.25 231 LEU A C 1
ATOM 1781 O O . LEU A 1 231 ? -7.881 -0.295 -3.049 1.00 93.25 231 LEU A O 1
ATOM 1785 N N . TRP A 1 232 ? -7.555 -0.411 -5.258 1.00 90.88 232 TRP A N 1
ATOM 1786 C CA . TRP A 1 232 ? -8.150 0.899 -5.544 1.00 90.88 232 TRP A CA 1
ATOM 1787 C C . TRP A 1 232 ? -9.672 0.966 -5.408 1.00 90.88 232 TRP A C 1
ATOM 1789 O O . TRP A 1 232 ? -10.221 2.070 -5.477 1.00 90.88 232 TRP A O 1
ATOM 1799 N N . LYS A 1 233 ? -10.343 -0.175 -5.204 1.00 91.62 233 LYS A N 1
ATOM 1800 C CA . LYS A 1 233 ? -11.780 -0.251 -4.890 1.00 91.62 233 LYS A CA 1
ATOM 1801 C C . LYS A 1 233 ? -12.072 0.065 -3.415 1.00 91.62 233 LYS A C 1
ATOM 1803 O O . LYS A 1 233 ? -13.229 0.267 -3.067 1.00 91.62 233 LYS A O 1
ATOM 1808 N N . ILE A 1 234 ? -11.039 0.123 -2.570 1.00 93.75 234 ILE A N 1
ATOM 1809 C CA . ILE A 1 234 ? -11.130 0.422 -1.136 1.00 93.75 234 ILE A CA 1
ATOM 1810 C C . ILE A 1 234 ? -10.763 1.899 -0.898 1.00 93.75 234 ILE A C 1
ATOM 1812 O O . ILE A 1 234 ? -9.871 2.452 -1.551 1.00 93.75 234 ILE A O 1
ATOM 1816 N N . GLY A 1 235 ? -11.475 2.553 0.024 1.00 92.44 235 GLY A N 1
ATOM 1817 C CA . GLY A 1 235 ? -11.139 3.893 0.519 1.00 92.44 235 GLY A CA 1
ATOM 1818 C C . GLY A 1 235 ? -9.987 3.862 1.530 1.00 92.44 235 GLY A C 1
ATOM 1819 O O . GLY A 1 235 ? -9.706 2.827 2.127 1.00 92.44 235 GLY A O 1
ATOM 1820 N N . LYS A 1 236 ? -9.329 5.000 1.772 1.00 95.25 236 LYS A N 1
ATOM 1821 C CA . LYS A 1 236 ? -8.220 5.075 2.740 1.00 95.25 236 LYS A CA 1
ATOM 1822 C C . LYS A 1 236 ? -8.681 4.703 4.152 1.00 95.25 236 LYS A C 1
ATOM 1824 O O . LYS A 1 236 ? -8.027 3.932 4.847 1.00 95.25 236 LYS A O 1
ATOM 1829 N N . GLU A 1 237 ? -9.817 5.253 4.553 1.00 96.06 237 GLU A N 1
ATOM 1830 C CA . GLU A 1 237 ? -10.421 5.113 5.876 1.00 96.06 237 GLU A CA 1
ATOM 1831 C C . GLU A 1 237 ? -10.887 3.670 6.103 1.00 96.06 237 GLU A C 1
ATOM 1833 O O . GLU A 1 237 ? -10.660 3.103 7.168 1.00 96.06 237 GLU A O 1
ATOM 1838 N N . GLU A 1 238 ? -11.449 3.051 5.063 1.00 96.69 238 GLU A N 1
ATOM 1839 C CA . GLU A 1 238 ? -11.893 1.657 5.082 1.00 96.69 238 GLU A CA 1
ATOM 1840 C C . GLU A 1 238 ? -10.713 0.678 5.125 1.00 96.69 238 GLU A C 1
ATOM 1842 O O . GLU A 1 238 ? -10.739 -0.281 5.889 1.00 96.69 238 GLU A O 1
ATOM 1847 N N . ALA A 1 239 ? -9.622 0.951 4.401 1.00 97.44 239 ALA A N 1
ATOM 1848 C CA . ALA A 1 239 ? -8.398 0.164 4.534 1.00 97.44 239 ALA A CA 1
ATOM 1849 C C . ALA A 1 239 ? -7.824 0.238 5.963 1.00 97.44 239 ALA A C 1
ATOM 1851 O O . ALA A 1 239 ? -7.341 -0.762 6.486 1.00 97.44 239 ALA A O 1
ATOM 1852 N N . ILE A 1 240 ? -7.912 1.394 6.631 1.00 97.94 240 ILE A N 1
ATOM 1853 C CA . ILE A 1 240 ? -7.488 1.541 8.033 1.00 97.94 240 ILE A CA 1
ATOM 1854 C C . ILE A 1 240 ? -8.441 0.797 8.989 1.00 97.94 240 ILE A C 1
ATOM 1856 O O . ILE A 1 240 ? -7.958 0.182 9.940 1.00 97.94 240 ILE A O 1
ATOM 1860 N N . ARG A 1 241 ? -9.763 0.788 8.735 1.00 97.94 241 ARG A N 1
ATOM 1861 C CA . ARG A 1 241 ? -10.730 -0.038 9.488 1.00 97.94 241 ARG A CA 1
ATOM 1862 C C . ARG A 1 241 ? -10.387 -1.523 9.375 1.00 97.94 241 ARG A C 1
ATOM 1864 O O . ARG A 1 241 ? -10.261 -2.197 10.390 1.00 97.94 241 ARG A O 1
ATOM 1871 N N . LEU A 1 242 ? -10.195 -2.012 8.153 1.00 97.94 242 LEU A N 1
ATOM 1872 C CA . LEU A 1 242 ? -9.912 -3.419 7.865 1.00 97.94 242 LEU A CA 1
ATOM 1873 C C . LEU A 1 242 ? -8.581 -3.891 8.478 1.00 97.94 242 LEU A C 1
ATOM 1875 O O . LEU A 1 242 ? -8.516 -5.003 8.991 1.00 97.94 242 LEU A O 1
ATOM 1879 N N . CYS A 1 243 ? -7.544 -3.045 8.514 1.00 97.69 243 CYS A N 1
ATOM 1880 C CA . CYS A 1 243 ? -6.300 -3.364 9.229 1.00 97.69 243 CYS A CA 1
ATOM 1881 C C . CYS A 1 243 ? -6.516 -3.578 10.739 1.00 97.69 243 CYS A C 1
ATOM 1883 O O . CYS A 1 243 ? -5.883 -4.456 11.315 1.00 97.69 243 CYS A O 1
ATOM 1885 N N . ARG A 1 244 ? -7.417 -2.815 11.375 1.00 97.38 244 ARG A N 1
ATOM 1886 C CA . ARG A 1 244 ? -7.762 -2.993 12.799 1.00 97.38 244 ARG A CA 1
ATOM 1887 C C . ARG A 1 244 ? -8.646 -4.211 13.036 1.00 97.38 244 ARG A C 1
ATOM 1889 O O . ARG A 1 244 ? -8.393 -4.956 13.969 1.00 97.38 244 ARG A O 1
ATOM 1896 N N . LEU A 1 245 ? -9.603 -4.471 12.147 1.00 97.06 245 LEU A N 1
ATOM 1897 C CA . LEU A 1 245 ? -10.412 -5.691 12.200 1.00 97.06 245 LEU A CA 1
ATOM 1898 C C . LEU A 1 245 ? -9.539 -6.956 12.095 1.00 97.06 245 LEU A C 1
ATOM 1900 O O . LEU A 1 245 ? -9.778 -7.930 12.802 1.00 97.06 245 LEU A O 1
ATOM 1904 N N . TYR A 1 246 ? -8.494 -6.934 11.258 1.00 96.62 246 TYR A N 1
ATOM 1905 C CA . TYR A 1 246 ? -7.500 -8.010 11.227 1.00 96.62 246 TYR A CA 1
ATOM 1906 C C . TYR A 1 246 ? -6.801 -8.183 12.585 1.00 96.62 246 TYR A C 1
ATOM 1908 O O . TYR A 1 246 ? -6.613 -9.312 13.024 1.00 96.62 246 TYR A O 1
ATOM 1916 N N . GLU A 1 247 ? -6.418 -7.100 13.261 1.00 96.12 247 GLU A N 1
ATOM 1917 C CA . GLU A 1 247 ? -5.773 -7.166 14.579 1.00 96.12 247 GLU A CA 1
ATOM 1918 C C . GLU A 1 247 ? -6.703 -7.725 15.663 1.00 96.12 247 GLU A C 1
ATOM 1920 O O . GLU A 1 247 ? -6.295 -8.616 16.409 1.00 96.12 247 GLU A O 1
ATOM 1925 N N . GLU A 1 248 ? -7.950 -7.250 15.697 1.00 95.25 248 GLU A N 1
ATOM 1926 C CA . GLU A 1 248 ? -8.985 -7.647 16.657 1.00 95.25 248 GLU A CA 1
ATOM 1927 C C . GLU A 1 248 ? -9.383 -9.129 16.510 1.00 95.25 248 GLU A C 1
ATOM 1929 O O . GLU A 1 248 ? -9.475 -9.835 17.512 1.00 95.25 248 GLU A O 1
ATOM 1934 N N . GLU A 1 249 ? -9.555 -9.627 15.280 1.00 94.50 249 GLU A N 1
ATOM 1935 C CA . GLU A 1 249 ? -10.020 -11.001 15.020 1.00 94.50 249 GLU A CA 1
ATOM 1936 C C . GLU A 1 249 ? -8.873 -12.014 14.839 1.00 94.50 249 GLU A C 1
ATOM 1938 O O . GLU A 1 249 ? -8.924 -13.128 15.363 1.00 94.50 249 GLU A O 1
ATOM 1943 N N . MET A 1 250 ? -7.826 -11.657 14.086 1.00 91.06 250 MET A N 1
ATOM 1944 C CA . MET A 1 250 ? -6.749 -12.577 13.679 1.00 91.06 250 MET A CA 1
ATOM 1945 C C . MET A 1 250 ? -5.426 -12.301 14.403 1.00 91.06 250 MET A C 1
ATOM 1947 O O . MET A 1 250 ? -4.709 -13.240 14.748 1.00 91.06 250 MET A O 1
ATOM 1951 N N . GLY A 1 251 ? -5.094 -11.033 14.667 1.00 88.88 251 GLY A N 1
ATOM 1952 C CA . GLY A 1 251 ? -3.822 -10.614 15.266 1.00 88.88 251 GLY A CA 1
ATOM 1953 C C . GLY A 1 251 ? -3.605 -11.130 16.689 1.00 88.88 251 GLY A C 1
ATOM 1954 O O . GLY A 1 251 ? -2.474 -11.451 17.050 1.00 88.88 251 GLY A O 1
ATOM 1955 N N . ILE A 1 252 ? -4.679 -11.304 17.468 1.00 89.56 252 ILE A N 1
ATOM 1956 C CA . ILE A 1 252 ? -4.628 -11.920 18.808 1.00 89.56 252 ILE A CA 1
ATOM 1957 C C . ILE A 1 252 ? -4.146 -13.382 18.738 1.00 89.56 252 ILE A C 1
ATOM 1959 O O . ILE A 1 252 ? -3.373 -13.824 19.588 1.00 89.56 252 ILE A O 1
ATOM 1963 N N . MET A 1 253 ? -4.583 -14.130 17.720 1.00 90.81 253 MET A N 1
ATOM 1964 C CA . MET A 1 253 ? -4.219 -15.538 17.505 1.00 90.81 253 MET A CA 1
ATOM 1965 C C . MET A 1 253 ? -2.873 -15.687 16.778 1.00 90.81 253 MET A C 1
ATOM 1967 O O . MET A 1 253 ? -2.096 -16.593 17.082 1.00 90.81 253 MET A O 1
ATOM 1971 N N . TYR A 1 254 ? -2.590 -14.785 15.834 1.00 89.94 254 TYR A N 1
ATOM 1972 C CA . TYR A 1 254 ? -1.429 -14.821 14.947 1.00 89.94 254 TYR A CA 1
ATOM 1973 C C . TYR A 1 254 ? -0.686 -13.466 14.939 1.00 89.94 254 TYR A C 1
ATOM 1975 O O . TYR A 1 254 ? -0.713 -12.748 13.933 1.00 89.94 254 TYR A O 1
ATOM 1983 N N . PRO A 1 255 ? 0.031 -13.111 16.029 1.00 91.38 255 PRO A N 1
ATOM 1984 C CA . PRO A 1 255 ? 0.774 -11.851 16.167 1.00 91.38 255 PRO A CA 1
ATOM 1985 C C . PRO A 1 255 ? 2.099 -11.858 15.372 1.00 91.38 255 PRO A C 1
ATOM 1987 O O . PRO A 1 255 ? 3.183 -11.615 15.901 1.00 91.38 255 PRO A O 1
ATOM 1990 N N . ILE A 1 256 ? 2.020 -12.177 14.078 1.00 91.88 256 ILE A N 1
ATOM 1991 C CA . ILE A 1 256 ? 3.148 -12.243 13.132 1.00 91.88 256 ILE A CA 1
ATOM 1992 C C . ILE A 1 256 ? 3.428 -10.909 12.418 1.00 91.88 256 ILE A C 1
ATOM 1994 O O . ILE A 1 256 ? 4.384 -10.807 11.646 1.00 91.88 256 ILE A O 1
ATOM 1998 N N . ILE A 1 257 ? 2.580 -9.901 12.636 1.00 93.44 257 ILE A N 1
ATOM 1999 C CA . ILE A 1 257 ? 2.562 -8.612 11.934 1.00 93.44 257 ILE A CA 1
ATOM 2000 C C . ILE A 1 257 ? 2.358 -7.493 12.956 1.00 93.44 257 ILE A C 1
ATOM 2002 O O . ILE A 1 257 ? 1.527 -7.610 13.848 1.00 93.44 257 ILE A O 1
ATOM 2006 N N . ASP A 1 258 ? 3.097 -6.397 12.789 1.00 94.50 258 ASP A N 1
ATOM 2007 C CA . ASP A 1 258 ? 2.851 -5.133 13.486 1.00 94.50 258 ASP A CA 1
ATOM 2008 C C . ASP A 1 258 ? 1.783 -4.327 12.729 1.00 94.50 258 ASP A C 1
ATOM 2010 O O . ASP A 1 258 ? 2.046 -3.769 11.656 1.00 94.50 258 ASP A O 1
ATOM 2014 N N . THR A 1 259 ? 0.573 -4.276 13.285 1.00 94.38 259 THR A N 1
ATOM 2015 C CA . THR A 1 259 ? -0.585 -3.592 12.698 1.00 94.38 259 THR A CA 1
ATOM 2016 C C . THR A 1 259 ? -0.344 -2.098 12.508 1.00 94.38 259 THR A C 1
ATOM 2018 O O . THR A 1 259 ? -0.743 -1.546 11.482 1.00 94.38 259 THR A O 1
ATOM 2021 N N . GLU A 1 260 ? 0.358 -1.433 13.428 1.00 95.94 260 GLU A N 1
ATOM 2022 C CA . GLU A 1 260 ? 0.644 0.002 13.321 1.00 95.94 260 GLU A CA 1
ATOM 2023 C C . GLU A 1 260 ? 1.613 0.287 12.162 1.00 95.94 260 GLU A C 1
ATOM 2025 O O . GLU A 1 260 ? 1.414 1.251 11.416 1.00 95.94 260 GLU A O 1
ATOM 2030 N N . SER A 1 261 ? 2.582 -0.600 11.894 1.00 95.62 261 SER A N 1
ATOM 2031 C CA . SER A 1 261 ? 3.385 -0.535 10.661 1.00 95.62 261 SER A CA 1
ATOM 2032 C C . SER A 1 261 ? 2.532 -0.694 9.393 1.00 95.62 261 SER A C 1
ATOM 2034 O O . SER A 1 261 ? 2.737 0.048 8.427 1.00 95.62 261 SER A O 1
ATOM 2036 N N . ILE A 1 262 ? 1.546 -1.602 9.377 1.00 96.19 262 ILE A N 1
ATOM 2037 C CA . ILE A 1 262 ? 0.638 -1.778 8.227 1.00 96.19 262 ILE A CA 1
ATOM 2038 C C . ILE A 1 262 ? -0.295 -0.565 8.056 1.00 96.19 262 ILE A C 1
ATOM 2040 O O . ILE A 1 262 ? -0.484 -0.090 6.933 1.00 96.19 262 ILE A O 1
ATOM 2044 N N . ILE A 1 263 ? -0.815 0.008 9.145 1.00 97.56 263 ILE A N 1
ATOM 2045 C CA . ILE A 1 263 ? -1.637 1.230 9.136 1.00 97.56 263 ILE A CA 1
ATOM 2046 C C . ILE A 1 263 ? -0.816 2.437 8.658 1.00 97.56 263 ILE A C 1
ATOM 2048 O O . ILE A 1 263 ? -1.308 3.237 7.853 1.00 97.56 263 ILE A O 1
ATOM 2052 N N . ALA A 1 264 ? 0.443 2.568 9.084 1.00 97.25 264 ALA A N 1
ATOM 2053 C CA . ALA A 1 264 ? 1.356 3.603 8.604 1.00 97.25 264 ALA A CA 1
ATOM 2054 C C . ALA A 1 264 ? 1.647 3.446 7.100 1.00 97.25 264 ALA A C 1
ATOM 2056 O O . ALA A 1 264 ? 1.587 4.421 6.344 1.00 97.25 264 ALA A O 1
ATOM 2057 N N . GLN A 1 265 ? 1.889 2.216 6.640 1.00 95.50 265 GLN A N 1
ATOM 2058 C CA . GLN A 1 265 ? 2.100 1.905 5.227 1.00 95.50 265 GLN A CA 1
ATOM 2059 C C . GLN A 1 265 ? 0.858 2.211 4.376 1.00 95.50 265 GLN A C 1
ATOM 2061 O O . GLN A 1 265 ? 0.976 2.860 3.333 1.00 95.50 265 GLN A O 1
ATOM 2066 N N . ALA A 1 266 ? -0.333 1.800 4.824 1.00 96.38 266 ALA A N 1
ATOM 2067 C CA . ALA A 1 266 ? -1.599 2.113 4.168 1.00 96.38 266 ALA A CA 1
ATOM 2068 C C . ALA A 1 266 ? -1.802 3.634 4.076 1.00 96.38 266 ALA A C 1
ATOM 2070 O O . ALA A 1 266 ? -2.088 4.159 2.998 1.00 96.38 266 ALA A O 1
ATOM 2071 N N . ASN A 1 267 ? -1.557 4.367 5.168 1.00 96.94 267 ASN A N 1
ATOM 2072 C CA . ASN A 1 267 ? -1.616 5.827 5.175 1.00 96.94 267 ASN A CA 1
ATOM 2073 C C . ASN A 1 267 ? -0.695 6.455 4.123 1.00 96.94 267 ASN A C 1
ATOM 2075 O O . ASN A 1 267 ? -1.145 7.330 3.380 1.00 96.94 267 ASN A O 1
ATOM 2079 N N . MET A 1 268 ? 0.559 6.008 4.020 1.00 94.94 268 MET A N 1
ATOM 2080 C CA . MET A 1 268 ? 1.499 6.510 3.013 1.00 94.94 268 MET A CA 1
ATOM 2081 C C . MET A 1 268 ? 1.041 6.189 1.584 1.00 94.94 268 MET A C 1
ATOM 2083 O O . MET A 1 268 ? 1.038 7.079 0.731 1.00 94.94 268 MET A O 1
ATOM 2087 N N . LEU A 1 269 ? 0.603 4.953 1.326 1.00 93.81 269 LEU A N 1
ATOM 2088 C CA . LEU A 1 269 ? 0.191 4.492 -0.002 1.00 93.81 269 LEU A CA 1
ATOM 2089 C C . LEU A 1 269 ? -1.067 5.209 -0.513 1.00 93.81 269 LEU A C 1
ATOM 2091 O O . LEU A 1 269 ? -1.089 5.716 -1.639 1.00 93.81 269 LEU A O 1
ATOM 2095 N N . PHE A 1 270 ? -2.108 5.292 0.317 1.00 93.44 270 PHE A N 1
ATOM 2096 C CA . PHE A 1 270 ? -3.345 5.973 -0.055 1.00 93.44 270 PHE A CA 1
ATOM 2097 C C . PHE A 1 270 ? -3.147 7.488 -0.176 1.00 93.44 270 PHE A C 1
ATOM 2099 O O . PHE A 1 270 ? -3.645 8.079 -1.129 1.00 93.44 270 PHE A O 1
ATOM 2106 N N . THR A 1 271 ? -2.356 8.120 0.700 1.00 93.31 271 THR A N 1
ATOM 2107 C CA . THR A 1 271 ? -2.086 9.569 0.602 1.00 93.31 271 THR A CA 1
ATOM 2108 C C . THR A 1 271 ? -1.260 9.910 -0.647 1.00 93.31 271 THR A C 1
ATOM 2110 O O . THR A 1 271 ? -1.547 10.898 -1.322 1.00 93.31 271 THR A O 1
ATOM 2113 N N .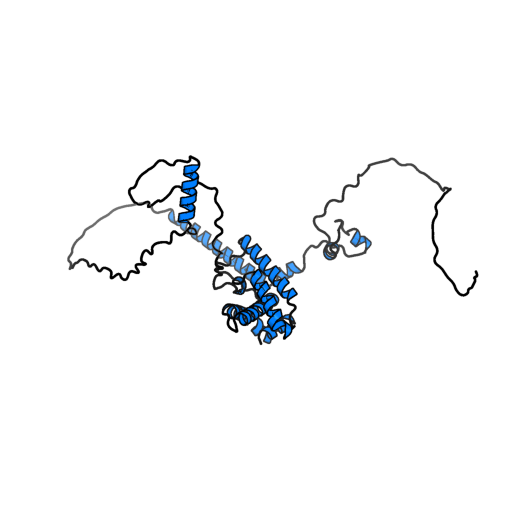 PHE A 1 272 ? -0.273 9.080 -1.014 1.00 90.69 272 PHE A N 1
ATOM 2114 C CA . PHE A 1 272 ? 0.485 9.256 -2.258 1.00 90.69 272 PHE A CA 1
ATOM 2115 C C . PHE A 1 272 ? -0.401 9.098 -3.501 1.00 90.69 272 PHE A C 1
ATOM 2117 O O . PHE A 1 272 ? -0.351 9.931 -4.406 1.00 90.69 272 PHE A O 1
ATOM 2124 N N . THR A 1 273 ? -1.236 8.057 -3.552 1.00 88.44 273 THR A N 1
ATOM 2125 C CA . THR A 1 273 ? -2.075 7.796 -4.734 1.00 88.44 273 THR A CA 1
ATOM 2126 C C . THR A 1 273 ? -3.275 8.728 -4.852 1.00 88.44 273 THR A C 1
ATOM 2128 O O . THR A 1 273 ? -3.689 9.028 -5.970 1.00 88.44 273 THR A O 1
ATOM 2131 N N . GLU A 1 274 ? -3.785 9.274 -3.747 1.00 88.69 274 GLU A N 1
ATOM 2132 C CA . GLU A 1 274 ? -4.740 10.381 -3.783 1.00 88.69 274 GLU A CA 1
ATOM 2133 C C . GLU A 1 274 ? -4.088 11.662 -4.332 1.00 88.69 274 GLU A C 1
ATOM 2135 O O . GLU A 1 274 ? -4.650 12.316 -5.211 1.00 88.69 274 GLU A O 1
ATOM 2140 N N . ALA A 1 275 ? -2.870 11.997 -3.888 1.00 88.69 275 ALA A N 1
ATOM 2141 C CA . ALA A 1 275 ? -2.123 13.134 -4.425 1.00 88.69 275 ALA A CA 1
ATOM 2142 C C . ALA A 1 275 ? -1.826 12.970 -5.928 1.00 88.69 275 ALA A C 1
ATOM 2144 O O . ALA A 1 275 ? -2.016 13.914 -6.694 1.00 88.69 275 ALA A O 1
ATOM 2145 N N . ALA A 1 276 ? -1.436 11.768 -6.366 1.00 86.94 276 ALA A N 1
ATOM 2146 C CA . ALA A 1 276 ? -1.218 11.450 -7.776 1.00 86.94 276 ALA A CA 1
ATOM 2147 C C . ALA A 1 276 ? -2.517 11.492 -8.610 1.00 86.94 276 ALA A C 1
ATOM 2149 O O . ALA A 1 276 ? -2.484 11.854 -9.785 1.00 86.94 276 ALA A O 1
ATOM 2150 N N . ALA A 1 277 ? -3.671 11.164 -8.019 1.00 85.69 277 ALA A N 1
ATOM 2151 C CA . ALA A 1 277 ? -4.964 11.291 -8.692 1.00 85.69 277 ALA A CA 1
ATOM 2152 C C . ALA A 1 277 ? -5.368 12.766 -8.848 1.00 85.69 277 ALA A C 1
ATOM 2154 O O . ALA A 1 277 ? -5.770 13.187 -9.932 1.00 85.69 277 ALA A O 1
ATOM 2155 N N . ARG A 1 278 ? -5.170 13.579 -7.799 1.00 85.88 278 ARG A N 1
ATOM 2156 C CA . ARG A 1 278 ? -5.408 15.034 -7.813 1.00 85.88 278 ARG A CA 1
ATOM 2157 C C . ARG A 1 278 ? -4.534 15.780 -8.835 1.00 85.88 278 ARG A C 1
ATOM 2159 O O . ARG A 1 278 ? -4.960 16.815 -9.334 1.00 85.88 278 ARG A O 1
ATOM 2166 N N . THR A 1 279 ? -3.342 15.272 -9.163 1.00 88.19 279 THR A N 1
ATOM 2167 C CA . THR A 1 279 ? -2.456 15.834 -10.206 1.00 88.19 279 THR A CA 1
ATOM 2168 C C . THR A 1 279 ? -2.639 15.211 -11.595 1.00 88.19 279 THR A C 1
ATOM 2170 O O . THR A 1 279 ? -1.925 15.583 -12.522 1.00 88.19 279 THR A O 1
ATOM 2173 N N . GLY A 1 280 ? -3.574 14.268 -11.766 1.00 82.44 280 GLY A N 1
ATOM 2174 C CA . GLY A 1 280 ? -3.823 13.585 -13.042 1.00 82.44 280 GLY A CA 1
ATOM 2175 C C . GLY A 1 280 ? -2.785 12.521 -13.429 1.00 82.44 280 GLY A C 1
ATOM 2176 O O . GLY A 1 280 ? -2.939 11.882 -14.466 1.00 82.44 280 GLY A O 1
ATOM 2177 N N . LEU A 1 281 ? -1.767 12.281 -12.594 1.00 79.75 281 LEU A N 1
ATOM 2178 C CA . LEU A 1 281 ? -0.756 11.234 -12.797 1.00 79.75 281 LEU A CA 1
ATOM 2179 C C . LEU A 1 281 ? -1.310 9.815 -12.568 1.00 79.75 281 LEU A C 1
ATOM 2181 O O . LEU A 1 281 ? -0.718 8.844 -13.029 1.00 79.75 281 LEU A O 1
ATOM 2185 N N . MET A 1 282 ? -2.437 9.691 -11.860 1.00 80.38 282 MET A N 1
ATOM 2186 C CA . MET A 1 282 ? -3.056 8.420 -11.481 1.00 80.38 282 MET A CA 1
ATOM 2187 C C . MET A 1 282 ? -4.556 8.418 -11.798 1.00 80.38 282 MET A C 1
ATOM 2189 O O . MET A 1 282 ? -5.376 8.836 -10.981 1.00 80.38 282 MET A O 1
ATOM 2193 N N . ASN A 1 283 ? -4.943 7.918 -12.973 1.00 80.19 283 ASN A N 1
ATOM 2194 C CA . ASN A 1 283 ? -6.357 7.746 -13.313 1.00 80.19 283 ASN A CA 1
ATOM 2195 C C . ASN A 1 283 ? -6.829 6.309 -13.014 1.00 80.19 283 ASN A C 1
ATOM 2197 O O . ASN A 1 283 ? -6.349 5.352 -13.623 1.00 80.19 283 ASN A O 1
ATOM 2201 N N . ARG A 1 284 ? -7.793 6.166 -12.090 1.00 79.69 284 ARG A N 1
ATOM 2202 C CA . ARG A 1 284 ? -8.418 4.880 -11.714 1.00 79.69 284 ARG A CA 1
ATOM 2203 C C . ARG A 1 284 ? -9.464 4.385 -12.729 1.00 79.69 284 ARG A C 1
ATOM 2205 O O . ARG A 1 284 ? -9.762 3.196 -12.742 1.00 79.69 284 ARG A O 1
ATOM 2212 N N . THR A 1 285 ? -10.011 5.270 -13.567 1.00 79.75 285 THR A N 1
ATOM 2213 C CA . THR A 1 285 ? -11.087 4.957 -14.538 1.00 79.75 285 THR A CA 1
ATOM 2214 C C . THR A 1 285 ? -10.575 4.478 -15.899 1.00 79.75 285 THR A C 1
ATOM 2216 O O . THR A 1 285 ? -11.320 3.855 -16.650 1.00 79.75 285 THR A O 1
ATOM 2219 N N . MET A 1 286 ? -9.301 4.733 -16.210 1.00 75.12 286 MET A N 1
ATOM 2220 C CA . MET A 1 286 ? -8.675 4.370 -17.486 1.00 75.12 286 MET A CA 1
ATOM 2221 C C . MET A 1 286 ? -7.837 3.087 -17.352 1.00 75.12 286 MET A C 1
ATOM 2223 O O . MET A 1 286 ? -7.251 2.852 -16.289 1.00 75.12 286 MET A O 1
ATOM 2227 N N . PRO A 1 287 ? -7.723 2.267 -18.414 1.00 73.50 287 PRO A N 1
ATOM 2228 C CA . PRO A 1 287 ? -6.812 1.128 -18.431 1.00 73.50 287 PRO A CA 1
ATOM 2229 C C . PRO A 1 287 ? -5.347 1.583 -18.350 1.00 73.50 287 PRO A C 1
ATOM 2231 O O . PRO A 1 287 ? -4.964 2.608 -18.909 1.00 73.50 287 PRO A O 1
ATOM 2234 N N . GLY A 1 288 ? -4.512 0.793 -17.676 1.00 70.31 288 GLY A N 1
ATOM 2235 C CA . GLY A 1 288 ? -3.064 0.999 -17.612 1.00 70.31 288 GLY A CA 1
ATOM 2236 C C . GLY A 1 288 ? -2.417 0.138 -16.522 1.00 70.31 288 GLY A C 1
ATOM 2237 O O . GLY A 1 288 ? -3.105 -0.203 -15.555 1.00 70.31 288 GLY A O 1
ATOM 2238 N N . PRO A 1 289 ? -1.127 -0.225 -16.655 1.00 63.47 289 PRO A N 1
ATOM 2239 C CA . PRO A 1 289 ? -0.431 -1.063 -15.683 1.00 63.47 289 PRO A CA 1
ATOM 2240 C C . PRO A 1 289 ? -0.342 -0.355 -14.326 1.00 63.47 289 PRO A C 1
ATOM 2242 O O . PRO A 1 289 ? 0.168 0.756 -14.221 1.00 63.47 289 PRO A O 1
ATOM 2245 N N . ASP A 1 290 ? -0.875 -1.007 -13.297 1.00 71.00 290 ASP A N 1
ATOM 2246 C CA . ASP A 1 290 ? -1.023 -0.461 -11.937 1.00 71.00 290 ASP A CA 1
ATOM 2247 C C . ASP A 1 290 ? -0.832 -1.566 -10.877 1.00 71.00 290 ASP A C 1
ATOM 2249 O O . ASP A 1 290 ? -1.279 -1.452 -9.744 1.00 71.00 290 ASP A O 1
ATOM 2253 N N . ARG A 1 291 ? -0.218 -2.696 -11.263 1.00 73.12 291 ARG A N 1
ATOM 2254 C CA . ARG A 1 291 ? 0.002 -3.844 -10.373 1.00 73.12 291 ARG A CA 1
ATOM 2255 C C . ARG A 1 291 ? 1.016 -3.465 -9.295 1.00 73.12 291 ARG A C 1
ATOM 2257 O O . ARG A 1 291 ? 2.214 -3.394 -9.571 1.00 73.12 291 ARG A O 1
ATOM 2264 N N . LEU A 1 292 ? 0.555 -3.270 -8.063 1.00 81.19 292 LEU A N 1
ATOM 2265 C CA . LEU A 1 292 ? 1.448 -3.083 -6.923 1.00 81.19 292 LEU A CA 1
ATOM 2266 C C . LEU A 1 292 ? 1.859 -4.450 -6.370 1.00 81.19 292 LEU A C 1
ATOM 2268 O O . LEU A 1 292 ? 1.050 -5.130 -5.741 1.00 81.19 292 LEU A O 1
ATOM 2272 N N . ALA A 1 293 ? 3.108 -4.840 -6.634 1.00 80.12 293 ALA A N 1
ATOM 2273 C CA . ALA A 1 293 ? 3.625 -6.191 -6.386 1.00 80.12 293 ALA A CA 1
ATOM 2274 C C . ALA A 1 293 ? 4.798 -6.259 -5.384 1.00 80.12 293 ALA A C 1
ATOM 2276 O O . ALA A 1 293 ? 5.447 -7.299 -5.269 1.00 80.12 293 ALA A O 1
ATOM 2277 N N . SER A 1 294 ? 5.113 -5.175 -4.662 1.00 90.25 294 SER A N 1
ATOM 2278 C CA . SER A 1 294 ? 6.138 -5.218 -3.608 1.00 90.25 294 SER A CA 1
ATOM 2279 C C . SER A 1 294 ? 5.650 -6.023 -2.399 1.00 90.25 294 SER A C 1
ATOM 2281 O O . SER A 1 294 ? 4.469 -5.966 -2.063 1.00 90.25 294 SER A O 1
ATOM 2283 N N . ASN A 1 295 ? 6.561 -6.725 -1.709 1.00 89.88 295 ASN A N 1
ATOM 2284 C CA . ASN A 1 295 ? 6.247 -7.535 -0.518 1.00 89.88 295 ASN A CA 1
ATOM 2285 C C . ASN A 1 295 ? 5.329 -6.809 0.471 1.00 89.88 295 ASN A C 1
ATOM 2287 O O . ASN A 1 295 ? 4.339 -7.366 0.922 1.00 89.88 295 ASN A O 1
ATOM 2291 N N . ASP A 1 296 ? 5.659 -5.554 0.766 1.00 92.19 296 ASP A N 1
ATOM 2292 C CA . ASP A 1 296 ? 4.925 -4.701 1.695 1.00 92.19 296 ASP A CA 1
ATOM 2293 C C . ASP A 1 296 ? 3.474 -4.478 1.246 1.00 92.19 296 ASP A C 1
ATOM 2295 O O . ASP A 1 296 ? 2.540 -4.652 2.031 1.00 92.19 296 ASP A O 1
ATOM 2299 N N . VAL A 1 297 ? 3.246 -4.164 -0.035 1.00 94.12 297 VAL A N 1
ATOM 2300 C CA . VAL A 1 297 ? 1.880 -4.005 -0.555 1.00 94.12 297 VAL A CA 1
ATOM 2301 C C . VAL A 1 297 ? 1.161 -5.350 -0.655 1.00 94.12 297 VAL A C 1
ATOM 2303 O O . VAL A 1 297 ? -0.035 -5.393 -0.392 1.00 94.12 297 VAL A O 1
ATOM 2306 N N . ASN A 1 298 ? 1.859 -6.451 -0.941 1.00 94.50 298 ASN A N 1
ATOM 2307 C CA . ASN A 1 298 ? 1.255 -7.786 -0.948 1.00 94.50 298 ASN A CA 1
ATOM 2308 C C . ASN A 1 298 ? 0.802 -8.210 0.461 1.00 94.50 298 ASN A C 1
ATOM 2310 O O . ASN A 1 298 ? -0.302 -8.723 0.605 1.00 94.50 298 ASN A O 1
ATOM 2314 N N . ILE A 1 299 ? 1.594 -7.930 1.505 1.00 95.50 299 ILE A N 1
ATOM 2315 C CA . ILE A 1 299 ? 1.211 -8.155 2.910 1.00 95.50 299 ILE A CA 1
ATOM 2316 C C . ILE A 1 299 ? -0.023 -7.312 3.262 1.00 95.50 299 ILE A C 1
ATOM 2318 O O . ILE A 1 299 ? -1.000 -7.857 3.767 1.00 95.50 299 ILE A O 1
ATOM 2322 N N . LEU A 1 300 ? -0.037 -6.017 2.920 1.00 96.62 300 LEU A N 1
ATOM 2323 C CA . LEU A 1 300 ? -1.211 -5.153 3.116 1.00 96.62 300 LEU A CA 1
ATOM 2324 C C . LEU A 1 300 ? -2.449 -5.682 2.368 1.00 96.62 300 LEU A C 1
ATOM 2326 O O . LEU A 1 300 ? -3.528 -5.751 2.946 1.00 96.62 300 LEU A O 1
ATOM 2330 N N . LYS A 1 301 ? -2.311 -6.094 1.103 1.00 96.06 301 LYS A N 1
ATOM 2331 C CA . LYS A 1 301 ? -3.401 -6.691 0.314 1.00 96.06 301 LYS A CA 1
ATOM 2332 C C . LYS A 1 301 ? -3.941 -7.969 0.953 1.00 96.06 301 LYS A C 1
ATOM 2334 O O . LYS A 1 301 ? -5.152 -8.149 0.958 1.00 96.06 301 LYS A O 1
ATOM 2339 N N . MET A 1 302 ? -3.073 -8.826 1.489 1.00 96.25 302 MET A N 1
ATOM 2340 C CA . MET A 1 302 ? -3.467 -10.064 2.167 1.00 96.25 302 MET A CA 1
ATOM 2341 C C . MET A 1 302 ? -4.166 -9.788 3.505 1.00 96.25 302 MET A C 1
ATOM 2343 O O . MET A 1 302 ? -5.235 -10.341 3.739 1.00 96.25 302 MET A O 1
ATOM 2347 N N . VAL A 1 303 ? -3.649 -8.868 4.327 1.00 97.12 303 VAL A N 1
ATOM 2348 C CA . VAL A 1 303 ? -4.317 -8.390 5.556 1.00 97.12 303 VAL A CA 1
ATOM 2349 C C . VAL A 1 303 ? -5.721 -7.856 5.244 1.00 97.12 303 VAL A C 1
ATOM 2351 O O . VAL A 1 303 ? -6.693 -8.266 5.875 1.00 97.12 303 VAL A O 1
ATOM 2354 N N . LEU A 1 304 ? -5.853 -7.011 4.214 1.00 97.69 304 LEU A N 1
ATOM 2355 C CA . LEU A 1 304 ? -7.148 -6.491 3.760 1.00 97.69 304 LEU A CA 1
ATOM 2356 C C . LEU A 1 304 ? -8.057 -7.587 3.180 1.00 97.69 304 LEU A C 1
ATOM 2358 O O . LEU A 1 304 ? -9.268 -7.530 3.378 1.00 97.69 304 LEU A O 1
ATOM 2362 N N . ALA A 1 305 ? -7.505 -8.582 2.480 1.00 97.44 305 ALA A N 1
ATOM 2363 C CA . ALA A 1 305 ? -8.268 -9.701 1.932 1.00 97.44 305 ALA A CA 1
ATOM 2364 C C . ALA A 1 305 ? -8.856 -10.589 3.034 1.00 97.44 305 ALA A C 1
ATOM 2366 O O . ALA A 1 305 ? -10.040 -10.916 2.974 1.00 97.44 305 ALA A O 1
ATOM 2367 N N . ILE A 1 306 ? -8.054 -10.925 4.049 1.00 96.19 306 ILE A N 1
ATOM 2368 C CA . ILE A 1 306 ? -8.483 -11.689 5.226 1.00 96.19 306 ILE A CA 1
ATOM 2369 C C . ILE A 1 306 ? -9.551 -10.902 5.986 1.00 96.19 306 ILE A C 1
ATOM 2371 O O . ILE A 1 306 ? -10.640 -11.425 6.200 1.00 96.19 306 ILE A O 1
ATOM 2375 N N . ALA A 1 307 ? -9.293 -9.628 6.304 1.00 97.19 307 ALA A N 1
ATOM 2376 C CA . ALA A 1 307 ? -10.258 -8.770 6.990 1.00 97.19 307 ALA A CA 1
ATOM 2377 C C . ALA A 1 307 ? -11.599 -8.691 6.242 1.00 97.19 307 ALA A C 1
ATOM 2379 O O . ALA A 1 307 ? -12.644 -8.879 6.851 1.00 97.19 307 ALA A O 1
ATOM 2380 N N . LEU A 1 308 ? -11.585 -8.503 4.916 1.00 97.69 308 LEU A N 1
ATOM 2381 C CA . LEU A 1 308 ? -12.799 -8.488 4.089 1.00 97.69 308 LEU A CA 1
AT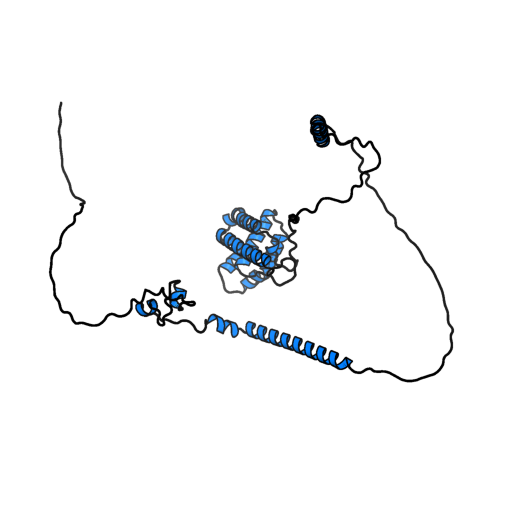OM 2382 C C . LEU A 1 308 ? -13.543 -9.829 4.061 1.00 97.69 308 LEU A C 1
ATOM 2384 O O . LEU A 1 308 ? -14.763 -9.841 3.926 1.00 97.69 308 LEU A O 1
ATOM 2388 N N . ILE A 1 309 ? -12.829 -10.954 4.139 1.00 96.38 309 ILE A N 1
ATOM 2389 C CA . ILE A 1 309 ? -13.439 -12.287 4.205 1.00 96.38 309 ILE A CA 1
ATOM 2390 C C . ILE A 1 309 ? -14.072 -12.512 5.585 1.00 96.38 309 ILE A C 1
ATOM 2392 O O . ILE A 1 309 ? -15.178 -13.041 5.643 1.00 96.38 309 ILE A O 1
ATOM 2396 N N . VAL A 1 310 ? -13.431 -12.067 6.670 1.00 95.25 310 VAL A N 1
ATOM 2397 C CA . VAL A 1 310 ? -13.958 -12.146 8.046 1.00 95.25 310 VAL A CA 1
ATOM 2398 C C . VAL A 1 310 ? -15.189 -11.245 8.226 1.00 95.25 310 VAL A C 1
ATOM 2400 O O . VAL A 1 310 ? -16.245 -11.738 8.612 1.00 95.25 310 VAL A O 1
ATOM 2403 N N . ASP A 1 311 ? -15.096 -9.966 7.841 1.00 95.38 311 ASP A N 1
ATOM 2404 C CA . ASP A 1 311 ? -16.195 -8.976 7.843 1.00 95.38 311 ASP A CA 1
ATOM 2405 C C . ASP A 1 311 ? -17.407 -9.468 7.021 1.00 95.38 311 ASP A C 1
ATOM 2407 O O . ASP A 1 311 ? -18.562 -9.266 7.391 1.00 95.38 311 ASP A O 1
ATOM 2411 N N . GLY A 1 312 ? -17.136 -10.184 5.921 1.00 93.00 312 GLY A N 1
ATOM 2412 C CA . GLY A 1 312 ? -18.124 -10.829 5.053 1.00 93.00 312 GLY A CA 1
ATOM 2413 C C . GLY A 1 312 ? -18.592 -12.225 5.496 1.00 93.00 312 GLY A C 1
ATOM 2414 O O . GLY A 1 312 ? -19.164 -12.951 4.682 1.00 93.00 312 GLY A O 1
ATOM 2415 N N . GLY A 1 313 ? -18.325 -12.657 6.734 1.00 92.06 313 GLY A N 1
ATOM 2416 C CA . GLY A 1 313 ? -18.795 -13.949 7.261 1.00 92.06 313 GLY A CA 1
ATOM 2417 C C . GLY A 1 313 ? -18.248 -15.175 6.514 1.00 92.06 313 GLY A C 1
ATOM 2418 O O . GLY A 1 313 ? -18.937 -16.185 6.375 1.00 92.06 313 GLY A O 1
ATOM 2419 N N . GLY A 1 314 ? -17.028 -15.073 5.985 1.00 91.69 314 GLY A N 1
ATOM 2420 C CA . GLY A 1 314 ? -16.370 -16.075 5.145 1.00 91.69 314 GLY A CA 1
ATOM 2421 C C . GLY A 1 314 ? -16.489 -15.828 3.636 1.00 91.69 314 GLY A C 1
ATOM 2422 O O . GLY A 1 314 ? -15.954 -16.620 2.858 1.00 91.69 314 GLY A O 1
ATOM 2423 N N . GLN A 1 315 ? -17.164 -14.762 3.183 1.00 93.00 315 GLN A N 1
ATOM 2424 C CA . GLN A 1 315 ? -17.355 -14.478 1.754 1.00 93.00 315 GLN A CA 1
ATOM 2425 C C . GLN A 1 315 ? -17.087 -13.012 1.390 1.00 93.00 315 GLN A C 1
ATOM 2427 O O . GLN A 1 315 ? -17.793 -12.105 1.814 1.00 93.00 315 GLN A O 1
ATOM 2432 N N . SER A 1 316 ? -16.106 -12.780 0.512 1.00 96.62 316 SER A N 1
ATOM 2433 C CA . SER A 1 316 ? -15.905 -11.480 -0.136 1.00 96.62 316 SER A CA 1
ATOM 2434 C C . SER A 1 316 ? -15.254 -11.635 -1.506 1.00 96.62 316 SER A C 1
ATOM 2436 O O . SER A 1 316 ? -14.117 -12.099 -1.619 1.00 96.62 316 SER A O 1
ATOM 2438 N N . ASP A 1 317 ? -15.945 -11.198 -2.562 1.00 95.56 317 ASP A N 1
ATOM 2439 C CA . ASP A 1 317 ? -15.373 -11.159 -3.913 1.00 95.56 317 ASP A CA 1
ATOM 2440 C C . ASP A 1 317 ? -14.213 -10.161 -4.014 1.00 95.56 317 ASP A C 1
ATOM 2442 O O . ASP A 1 317 ? -13.278 -10.375 -4.787 1.00 95.56 317 ASP A O 1
ATOM 2446 N N . LEU A 1 318 ? -14.224 -9.092 -3.208 1.00 95.38 318 LEU A N 1
ATOM 2447 C CA . LEU A 1 318 ? -13.116 -8.139 -3.152 1.00 95.38 318 LEU A CA 1
ATOM 2448 C C . LEU A 1 318 ? -11.902 -8.717 -2.421 1.00 95.38 318 LEU A C 1
ATOM 2450 O O . LEU A 1 318 ? -10.784 -8.560 -2.911 1.00 95.38 318 LEU A O 1
ATOM 2454 N N . GLY A 1 319 ? -12.119 -9.454 -1.326 1.00 95.81 319 GLY A N 1
ATOM 2455 C CA . GLY A 1 319 ? -11.060 -10.225 -0.673 1.00 95.81 319 GLY A CA 1
ATOM 2456 C C . GLY A 1 319 ? -10.450 -11.266 -1.618 1.00 95.81 319 GLY A C 1
ATOM 2457 O O . GLY A 1 319 ? -9.231 -11.321 -1.772 1.00 95.81 319 GLY A O 1
ATOM 2458 N N . ARG A 1 320 ? -11.288 -12.007 -2.360 1.00 95.56 320 ARG A N 1
ATOM 2459 C CA . ARG A 1 320 ? -10.833 -12.962 -3.385 1.00 95.56 320 ARG A CA 1
ATOM 2460 C C . ARG A 1 320 ? -10.039 -12.283 -4.509 1.00 95.56 320 ARG A C 1
ATOM 2462 O O . ARG A 1 320 ? -8.992 -12.794 -4.891 1.00 95.56 320 ARG A O 1
ATOM 2469 N N . MET A 1 321 ? -10.483 -11.127 -5.016 1.00 94.50 321 MET A N 1
ATOM 2470 C CA . MET A 1 321 ? -9.731 -10.359 -6.023 1.00 94.50 321 MET A CA 1
ATOM 2471 C C . MET A 1 321 ? -8.369 -9.872 -5.500 1.00 94.50 321 MET A C 1
ATOM 2473 O O . MET A 1 321 ? -7.390 -9.903 -6.244 1.00 94.50 321 MET A O 1
ATOM 2477 N N . LEU A 1 322 ? -8.288 -9.429 -4.241 1.00 94.88 322 LEU A N 1
ATOM 2478 C CA . LEU A 1 322 ? -7.028 -9.014 -3.613 1.00 94.88 322 LEU A CA 1
ATOM 2479 C C . LEU A 1 322 ? -6.049 -10.182 -3.468 1.00 94.88 322 LEU A C 1
ATOM 2481 O O . LEU A 1 322 ? -4.906 -10.052 -3.906 1.00 94.88 322 LEU A O 1
ATOM 2485 N N . TYR A 1 323 ? -6.514 -11.313 -2.928 1.00 95.25 323 TYR A N 1
ATOM 2486 C CA . TYR A 1 323 ? -5.752 -12.561 -2.820 1.00 95.25 323 TYR A CA 1
ATOM 2487 C C . TYR A 1 323 ? -5.197 -12.998 -4.183 1.00 95.25 323 TYR A C 1
ATOM 2489 O O . TYR A 1 323 ? -3.995 -13.213 -4.332 1.00 95.25 323 TYR A O 1
ATOM 2497 N N . GLU A 1 324 ? -6.053 -13.036 -5.209 1.00 93.88 324 GLU A N 1
ATOM 2498 C CA . GLU A 1 324 ? -5.668 -13.419 -6.571 1.00 93.88 324 GLU A CA 1
ATOM 2499 C C . GLU A 1 324 ? -4.606 -12.466 -7.151 1.00 93.88 324 GLU A C 1
ATOM 2501 O O . GLU A 1 324 ? -3.663 -12.910 -7.803 1.00 93.88 324 GLU A O 1
ATOM 2506 N N . SER A 1 325 ? -4.674 -11.165 -6.834 1.00 92.31 325 SER A N 1
ATOM 2507 C CA . SER A 1 325 ? -3.652 -10.183 -7.239 1.00 92.31 325 SER A CA 1
ATOM 2508 C C . SER A 1 325 ? -2.276 -10.384 -6.581 1.00 92.31 325 SER A C 1
ATOM 2510 O O . SER A 1 325 ? -1.302 -9.780 -7.032 1.00 92.31 325 SER A O 1
ATOM 2512 N N . CYS A 1 326 ? -2.193 -11.216 -5.538 1.00 92.81 326 CYS A N 1
ATOM 2513 C CA . CYS A 1 326 ? -0.960 -11.592 -4.846 1.00 92.81 326 CYS A CA 1
ATOM 2514 C C . CYS A 1 326 ? -0.453 -12.999 -5.210 1.00 92.81 326 CYS A C 1
ATOM 2516 O O . CYS A 1 326 ? 0.665 -13.330 -4.816 1.00 92.81 326 CYS A O 1
ATOM 2518 N N . ARG A 1 327 ? -1.219 -13.805 -5.967 1.00 91.50 327 ARG A N 1
ATOM 2519 C CA . ARG A 1 327 ? -0.892 -15.206 -6.304 1.00 91.50 327 ARG A CA 1
ATOM 2520 C C . ARG A 1 327 ? 0.532 -15.372 -6.834 1.00 91.50 327 ARG A C 1
ATOM 2522 O O . ARG A 1 327 ? 1.343 -16.072 -6.230 1.00 91.50 327 ARG A O 1
ATOM 2529 N N . GLU A 1 328 ? 0.848 -14.660 -7.918 1.00 88.62 328 GLU A N 1
ATOM 2530 C CA . GLU A 1 328 ? 2.170 -14.661 -8.569 1.00 88.62 328 GLU A CA 1
ATOM 2531 C C . GLU A 1 328 ? 3.311 -14.395 -7.560 1.00 88.62 328 GLU A C 1
ATOM 2533 O O . GLU A 1 328 ? 4.403 -14.956 -7.672 1.00 88.62 328 GLU A O 1
ATOM 2538 N N . ALA A 1 329 ? 3.052 -13.562 -6.544 1.00 88.06 329 ALA A N 1
ATOM 2539 C CA . ALA A 1 329 ? 4.041 -13.110 -5.574 1.00 88.06 329 ALA A CA 1
ATOM 2540 C C . ALA A 1 329 ? 4.273 -14.071 -4.396 1.00 88.06 329 ALA A C 1
ATOM 2542 O O . ALA A 1 329 ? 5.332 -13.974 -3.773 1.00 88.06 329 ALA A O 1
ATOM 2543 N N . PHE A 1 330 ? 3.344 -14.985 -4.082 1.00 88.12 330 PHE A N 1
ATOM 2544 C CA . PHE A 1 330 ? 3.571 -16.043 -3.086 1.00 88.12 330 PHE A CA 1
ATOM 2545 C C . PHE A 1 330 ? 3.913 -17.400 -3.718 1.00 88.12 330 PHE A C 1
ATOM 2547 O O . PHE A 1 330 ? 4.762 -18.108 -3.181 1.00 88.12 330 PHE A O 1
ATOM 2554 N N . GLU A 1 331 ? 3.376 -17.736 -4.897 1.00 89.25 331 GLU A N 1
ATOM 2555 C CA . GLU A 1 331 ? 3.770 -18.953 -5.626 1.00 89.25 331 GLU A CA 1
ATOM 2556 C C . GLU A 1 331 ? 5.272 -18.905 -5.983 1.00 89.25 331 GLU A C 1
ATOM 2558 O O . GLU A 1 331 ? 6.016 -19.841 -5.685 1.00 89.25 331 GLU A O 1
ATOM 2563 N N . GLY A 1 332 ? 5.767 -17.761 -6.476 1.00 85.75 332 GLY A N 1
ATOM 2564 C CA . GLY A 1 332 ? 7.197 -17.542 -6.738 1.00 85.75 332 GLY A CA 1
ATOM 2565 C C . GLY A 1 332 ? 8.098 -17.495 -5.490 1.00 85.75 332 GLY A C 1
ATOM 2566 O O . GLY A 1 332 ? 9.326 -17.542 -5.615 1.00 85.75 332 GLY A O 1
ATOM 2567 N N . ARG A 1 333 ? 7.536 -17.422 -4.272 1.00 84.00 333 ARG A N 1
ATOM 2568 C CA . ARG A 1 333 ? 8.327 -17.426 -3.025 1.00 84.00 333 ARG A CA 1
ATOM 2569 C C . ARG A 1 333 ? 8.802 -18.817 -2.626 1.00 84.00 333 ARG A C 1
ATOM 2571 O O . ARG A 1 333 ? 9.859 -18.909 -2.013 1.00 84.00 333 ARG A O 1
ATOM 2578 N N . LEU A 1 334 ? 8.103 -19.875 -3.040 1.00 82.25 334 LEU A N 1
ATOM 2579 C CA . LEU A 1 334 ? 8.481 -21.268 -2.761 1.00 82.25 334 LEU A CA 1
ATOM 2580 C C . LEU A 1 334 ? 9.836 -21.660 -3.382 1.00 82.25 334 LEU A C 1
ATOM 2582 O O . LEU A 1 334 ? 10.532 -22.519 -2.850 1.00 82.25 334 LEU A O 1
ATOM 2586 N N . SER A 1 335 ? 10.229 -21.007 -4.480 1.00 84.38 335 SER A N 1
ATOM 2587 C CA . SER A 1 335 ? 11.517 -21.188 -5.166 1.00 84.38 335 SER A CA 1
ATOM 2588 C C . SER A 1 335 ? 12.540 -20.073 -4.894 1.00 84.38 335 SER A C 1
ATOM 2590 O O . SER A 1 335 ? 13.614 -20.072 -5.493 1.00 84.38 335 SER A O 1
ATOM 2592 N N . SER A 1 336 ? 12.210 -19.095 -4.046 1.00 83.19 336 SER A N 1
ATOM 2593 C CA . SER A 1 336 ? 13.044 -17.910 -3.794 1.00 83.19 336 SER A CA 1
ATOM 2594 C C . SER A 1 336 ? 13.882 -18.036 -2.512 1.00 83.19 336 SER A C 1
ATOM 2596 O O . SER A 1 336 ? 13.517 -18.789 -1.609 1.00 83.19 336 SER A O 1
ATOM 2598 N N . PRO A 1 337 ? 14.975 -17.260 -2.365 1.00 84.88 337 PRO A N 1
ATOM 2599 C CA . PRO A 1 337 ? 15.690 -17.146 -1.096 1.00 84.88 337 PRO A CA 1
ATOM 2600 C C . PRO A 1 337 ? 14.776 -16.693 0.054 1.00 84.88 337 PRO A C 1
ATOM 2602 O O . PRO A 1 337 ? 13.897 -15.844 -0.124 1.00 84.88 337 PRO A O 1
ATOM 2605 N N . VAL A 1 338 ? 15.013 -17.245 1.247 1.00 86.69 338 VAL A N 1
ATOM 2606 C CA . VAL A 1 338 ? 14.196 -16.980 2.439 1.00 86.69 338 VAL A CA 1
ATOM 2607 C C . VAL A 1 338 ? 14.354 -15.526 2.893 1.00 86.69 338 VAL A C 1
ATOM 2609 O O . VAL A 1 338 ? 15.455 -15.053 3.167 1.00 86.69 338 VAL A O 1
ATOM 2612 N N . GLU A 1 339 ? 13.228 -14.829 3.017 1.00 89.69 339 GLU A N 1
ATOM 2613 C CA . GLU A 1 339 ? 13.127 -13.439 3.463 1.00 89.69 339 GLU A CA 1
ATOM 2614 C C . GLU A 1 339 ? 12.007 -13.345 4.506 1.00 89.69 339 GLU A C 1
ATOM 2616 O O . GLU A 1 339 ? 10.940 -13.919 4.294 1.00 89.69 339 GLU A O 1
ATOM 2621 N N . ILE A 1 340 ? 12.197 -12.591 5.595 1.00 90.75 340 ILE A N 1
ATOM 2622 C CA . ILE A 1 340 ? 11.200 -12.462 6.679 1.00 90.75 340 ILE A CA 1
ATOM 2623 C C . ILE A 1 340 ? 9.829 -12.023 6.134 1.00 90.75 340 ILE A C 1
ATOM 2625 O O . ILE A 1 340 ? 8.816 -12.637 6.453 1.00 90.75 340 ILE A O 1
ATOM 2629 N N . LYS A 1 341 ? 9.791 -11.024 5.241 1.00 88.94 341 LYS A N 1
ATOM 2630 C CA . LYS A 1 341 ? 8.544 -10.570 4.598 1.00 88.94 341 LYS A CA 1
ATOM 2631 C C . LYS A 1 341 ? 7.930 -11.626 3.670 1.00 88.94 341 LYS A C 1
ATOM 2633 O O . LYS A 1 341 ? 6.714 -11.687 3.541 1.00 88.94 341 LYS A O 1
ATOM 2638 N N . GLY A 1 342 ? 8.757 -12.473 3.054 1.00 88.31 342 GLY A N 1
ATOM 2639 C CA . GLY A 1 342 ? 8.297 -13.616 2.263 1.00 88.31 342 GLY A CA 1
ATOM 2640 C C . GLY A 1 342 ? 7.661 -14.705 3.130 1.00 88.31 342 GLY A C 1
ATOM 2641 O O . GLY A 1 342 ? 6.631 -15.247 2.751 1.00 88.31 342 GLY A O 1
ATOM 2642 N N . LEU A 1 343 ? 8.224 -14.977 4.314 1.00 90.25 343 LEU A N 1
ATOM 2643 C CA . LEU A 1 343 ? 7.634 -15.896 5.292 1.00 90.25 343 LEU A CA 1
ATOM 2644 C C . LEU A 1 343 ? 6.311 -15.357 5.848 1.00 90.25 343 LEU A C 1
ATOM 2646 O O . LEU A 1 343 ? 5.336 -16.096 5.871 1.00 90.25 343 LEU A O 1
ATOM 2650 N N . ILE A 1 344 ? 6.246 -14.073 6.222 1.00 92.38 344 ILE A N 1
ATOM 2651 C CA . ILE A 1 344 ? 4.995 -13.422 6.657 1.00 92.38 344 ILE A CA 1
ATOM 2652 C C . ILE A 1 344 ? 3.922 -13.542 5.566 1.00 92.38 344 ILE A C 1
ATOM 2654 O O . ILE A 1 344 ? 2.805 -13.961 5.853 1.00 92.38 344 ILE A O 1
ATOM 2658 N N . LEU A 1 345 ? 4.267 -13.242 4.307 1.00 91.31 345 LEU A N 1
ATOM 2659 C CA . LEU A 1 345 ? 3.337 -13.365 3.182 1.00 91.31 345 LEU A CA 1
ATOM 2660 C C . LEU A 1 345 ? 2.851 -14.809 2.976 1.00 91.31 345 LEU A C 1
ATOM 2662 O O . LEU A 1 345 ? 1.680 -14.999 2.676 1.00 91.31 345 LEU A O 1
ATOM 2666 N N . LEU A 1 346 ? 3.716 -15.814 3.154 1.00 90.50 346 LEU A N 1
ATOM 2667 C CA . LEU A 1 346 ? 3.335 -17.229 3.056 1.00 90.50 346 LEU A CA 1
ATOM 2668 C C . LEU A 1 346 ? 2.443 -17.688 4.219 1.00 90.50 346 LEU A C 1
ATOM 2670 O O . LEU A 1 346 ? 1.529 -18.470 3.988 1.00 90.50 346 LEU A O 1
ATOM 2674 N N . VAL A 1 347 ? 2.661 -17.200 5.446 1.00 91.50 347 VAL A N 1
ATOM 2675 C CA . VAL A 1 347 ? 1.793 -17.536 6.593 1.00 91.50 347 VAL A CA 1
ATOM 2676 C C . VAL A 1 347 ? 0.407 -16.895 6.451 1.00 91.50 347 VAL A C 1
ATOM 2678 O O . VAL A 1 347 ? -0.572 -17.516 6.831 1.00 91.50 347 VAL A O 1
ATOM 2681 N N . LEU A 1 348 ? 0.290 -15.717 5.826 1.00 91.62 348 LEU A N 1
ATOM 2682 C CA . LEU A 1 348 ? -1.010 -15.102 5.503 1.00 91.62 348 LEU A CA 1
ATOM 2683 C C . LEU A 1 348 ? -1.826 -15.840 4.418 1.00 91.62 348 LEU A C 1
ATOM 2685 O O . LEU A 1 348 ? -2.953 -15.441 4.136 1.00 91.62 348 LEU A O 1
ATOM 2689 N N . VAL A 1 349 ? -1.261 -16.851 3.752 1.00 89.62 349 VAL A N 1
ATOM 2690 C CA . VAL A 1 349 ? -1.911 -17.596 2.652 1.00 89.62 349 VAL A CA 1
ATOM 2691 C C . VAL A 1 349 ? -2.537 -18.919 3.129 1.00 89.62 349 VAL A C 1
ATOM 2693 O O . VAL A 1 349 ? -3.279 -19.535 2.360 1.00 89.62 349 VAL A O 1
ATOM 2696 N N . VAL A 1 350 ? -2.250 -19.343 4.368 1.00 76.69 350 VAL A N 1
ATOM 2697 C CA . VAL A 1 350 ? -2.595 -20.656 4.952 1.00 76.69 350 VAL A CA 1
ATOM 2698 C C . VAL A 1 350 ? -3.652 -20.521 6.044 1.00 76.69 350 VAL A C 1
ATOM 2700 O O . VAL A 1 350 ? -4.624 -21.304 5.973 1.00 76.69 350 VAL A O 1
#

Secondary structure (DSSP, 8-state):
------------------------------------------------S---HHHHHTT----S-SS-HHHHHTT------S--HHHHHTTSSHHHHHHHHHHHHHHHHHHHHHHHHHHHHHHTT---------------------------------------------TTSHHHHHHHHHHHHHHTT---------S------------------S-------TTS-GGGGS-HHHHHHHHHHHIIIIITT---S-HHHHHHHHHHHHHHHHHHHHTTS--SSS-------SHHHHHHHHHHHHHHHHHTTT--HHHHHHHHTTHHHHHTTTTSPP-HHHHHHHHTT-

pLDDT: mean 70.67, std 23.19, range [29.78, 97.94]

Foldseek 3Di:
DDDDDDDDDDDDDDDDDDDDDDDDDDDDDDDDDDDDDDPPPPPPQDDDPAAFPVCVVVVHDFRPDVQTPVCVVVVHDGHRDDDDPVVVVVCPDVVNVVVVVVVVVVVVVVVVVVVVVVVVVVVVPDDDDDDDDDDDDDDDDDDDDDDDDDDDDDDDDDDDDDDDDDPDPPCPDVVVVVVVVVVVCVVVVNDDDDDDDDDDPPDDDDDDDDDDDPDPPDPPQQQQPPQAQLVSNDALVRLLVLLVLCCVPPCVVPVLDDSVVLNVVSVVVNVVQVVCVVVVVHDRNDDDDHQDADLSVLLSLLSSLVSQCVVVVNDDPSSVSSPVSHCVVLVVLVVDPDDSSNVSSVVSND

Sequence (350 aa):
MNGQDNHQTTDGPYYNVATTSQQPGDKRRREDDGPPESDKKTKRNRYISIACNECKRRKIKCNGQNPCQRCGNLSLECVYAPNCACSAAFKDSPEYRSMSDHIQSLQDQVNNLYANLEALRNGQGYISQPTHAQESFPLHPGLAHSDSSGQYRNPPSPSQAHGTQPRFQGPTSSAFSFDVARSSLQTMGITAPSMQEDGVFNDNEITPRGSPRQLQAPMASMTVHPNKDPLWKIGKEEAIRLCRLYEEEMGIMYPIIDTESIIAQANMLFTFTEAAARTGLMNRTMPGPDRLASNDVNILKMVLAIALIVDGGGQSDLGRMLYESCREAFEGRLSSPVEIKGLILLVLVV

InterPro domains:
  IPR001138 Zn(2)Cys(6) fungal-type DNA-binding domain [PF00172] (51-81)
  IPR001138 Zn(2)Cys(6) fungal-type DNA-binding domain [PS00463] (51-78)
  IPR001138 Zn(2)Cys(6) fungal-type DNA-binding domain [PS50048] (51-80)
  IPR001138 Zn(2)Cys(6) fungal-type DNA-binding domain [SM00066] (46-89)
  IPR001138 Zn(2)Cys(6) fungal-type DNA-binding domain [cd00067] (48-80)
  IPR036864 Zn(2)-C6 fungal-type DNA-binding domain superfamily [G3DSA:4.10.240.10] (50-135)
  IPR036864 Zn(2)-C6 fungal-type DNA-binding domain superfamily [SSF57701] (43-83)
  IPR051127 Fungal secondary metabolite regulators [PTHR47424] (30-334)

Organism: NCBI:txid172621

Radius of gyration: 44.04 Å; chains: 1; bounding box: 115×73×164 Å